Protein AF-A9V7N3-F1 (afdb_monomer)

Radius of gyration: 25.91 Å; Cα contacts (8 Å, |Δi|>4): 447; chains: 1; bounding box: 66×44×71 Å

Foldseek 3Di:
DDDDDDDDDDDDDDDDDDPDDDDPDDPDDFQADQLWAPLAPPFPDPSNVVVVVVDPLWAHAYADPQAFEEEEAQQCLQLCLVLLLVPLQLDGQYEYEPNNLVSCVVRHDPVSNVSVVVLGNDNNSSYHYTDLCRHPQLVVQQPPDPPDCDPVSSLSSSLSVQLCRCVRVVHAYEYEDAPVCVVVSPCNNVVSVHHYDYPLRVCCVRQNCPGPSNVSSVVSNVVVVVVVVLVVVLPCPPPVSAHDDDDPVVLVVCVVVVVKDKFFWAADDVRQWIWTAHDDDPDDDDGPPDTHTQGDPRSCRPDDHGDIDIGD

Secondary structure (DSSP, 8-state):
--------PPPPP-----S--------PPP--BS-----BTT---HHHHHHHHTT-----BPPPTT---EEEPHHHHHHHHHHHHHTTTTS-PEEEEHHHHHHHHHHS-HHHHHHHHHHHH-GGG-EEEE-GGGBHHHHGGGTT--SS--HHHHHHHHHHHHHHHHHHHTS--EEEE-HHHHHHHTTHHHHTT-EEEEHHHHHHHHH-TTSHHHHHHHHHHHHHHHHHHHHHHGGGS-TTSPPPPPPHHHHHHHHHTTSSEEEEEEEEGGGTEEEEE----SSS----SS-EEE-STTTTTT--TT-EEEE-

InterPro domains:
  IPR012340 Nucleic acid-binding, OB-fold [SSF50249] (242-312)

Mean predicted aligned error: 15.27 Å

Solvent-accessible surface area (backbone atoms only — not comparable to full-atom values): 18165 Å² total; per-residue (Å²): 135,86,80,85,79,81,80,83,78,82,83,76,92,78,88,80,91,78,77,86,78,77,77,81,77,75,80,71,80,78,79,62,36,84,82,70,53,83,45,47,73,83,55,84,51,65,66,36,45,51,55,60,70,68,61,71,74,59,23,44,31,63,69,58,93,89,48,36,48,36,31,41,31,38,67,27,39,42,56,42,37,66,58,53,66,76,47,24,83,78,53,70,19,35,36,35,32,43,66,15,53,47,37,20,67,74,74,29,52,76,62,50,39,48,52,51,57,48,35,38,50,36,47,82,37,25,29,33,75,34,64,46,81,36,24,47,91,41,41,64,74,48,59,91,59,95,62,77,88,42,74,65,41,52,50,45,42,50,45,46,47,28,36,48,49,19,64,73,68,74,28,64,20,29,38,33,27,36,73,78,52,50,66,77,49,63,62,58,33,61,78,59,76,23,49,78,42,35,54,66,60,50,37,32,73,75,62,32,75,85,28,72,67,31,54,48,49,52,52,36,50,54,49,49,49,53,53,50,51,57,49,56,74,24,69,75,22,49,102,80,40,34,56,76,80,77,56,69,71,59,53,54,49,30,41,75,70,64,67,27,50,68,25,36,32,45,58,40,80,94,72,69,42,35,31,35,42,73,81,86,74,97,81,71,96,72,75,72,92,60,75,48,74,45,74,54,71,38,74,46,52,87,64,54,73,72,38,81,45,76,45,120

Nearest PDB structures (foldseek):
  9g8m-assembly1_M  TM=7.244E-01  e=7.449E-12  Homo sapiens
  9g8p-assembly1_M  TM=7.093E-01  e=3.245E-12  Homo sapiens
  4ifd-assembly1_J  TM=5.489E-01  e=5.281E-11  Saccharomyces cerevisiae S288C
  5c0x-assembly1_J  TM=5.486E-01  e=3.528E-10  Saccharomyces cerevisiae S288C
  7aju-assembly1_EK  TM=6.620E-01  e=1.752E-09  Saccharomyces cerevisiae S288C

Sequence (312 aa):
MPLIKARKSRPGAGTGAGAGAGRRLTKQQPVLRREIPCRLAVCAHDVCRRALAAGASSAVLHLRDGEGPLVVDAAAAVVYWELFYQYHQSWPALVVPQTAYRAVQQQGGRNDWRSLQDAVRDPRYNIVTFANEFHCDLADAAADDAQAATPDEARRRIVATAQWYAHHAQRPTAVLTTADEQLAYGDLPAAAGVALHTVEELVTSIFGEQAPAAILAQTLATRAETLRAGAADGLAANAHGYVPHLPEDELLTGVASGMFLRGRLHVQNCGRLAYVRDRFTQDDEVLLHQDIRIDGLAARNRAIHGDVVVIE

Structure (mmCIF, N/CA/C/O backbone):
data_AF-A9V7N3-F1
#
_entry.id   AF-A9V7N3-F1
#
loop_
_atom_site.group_PDB
_atom_site.id
_atom_site.type_symbol
_atom_site.label_atom_id
_atom_site.label_alt_id
_atom_site.label_comp_id
_atom_site.label_asym_id
_atom_site.label_entity_id
_atom_site.label_seq_id
_atom_site.pdbx_PDB_ins_code
_atom_site.Cartn_x
_atom_site.Cartn_y
_atom_site.Cartn_z
_atom_site.occupancy
_atom_site.B_iso_or_equiv
_atom_site.auth_seq_id
_atom_site.auth_comp_id
_atom_site.auth_asym_id
_atom_site.auth_atom_id
_atom_site.pdbx_PDB_model_num
ATOM 1 N N . MET A 1 1 ? -12.539 -3.043 -18.018 1.00 27.81 1 MET A N 1
ATOM 2 C CA . MET A 1 1 ? -13.390 -3.504 -16.896 1.00 27.81 1 MET A CA 1
ATOM 3 C C . MET A 1 1 ? -14.572 -4.271 -17.469 1.00 27.81 1 MET A C 1
ATOM 5 O O . MET A 1 1 ? -15.310 -3.651 -18.227 1.00 27.81 1 MET A O 1
ATOM 9 N N . PRO A 1 2 ? -14.784 -5.569 -17.193 1.00 27.23 2 PRO A N 1
ATOM 10 C CA . PRO A 1 2 ? -16.042 -6.194 -17.557 1.00 27.23 2 PRO A CA 1
ATOM 11 C C . PRO A 1 2 ? -17.062 -5.988 -16.432 1.00 27.23 2 PRO A C 1
ATOM 13 O O . PRO A 1 2 ? -16.830 -6.328 -15.274 1.00 27.23 2 PRO A O 1
ATOM 16 N N . LEU A 1 3 ? -18.185 -5.383 -16.810 1.00 27.56 3 LEU A N 1
ATOM 17 C CA . LEU A 1 3 ? -19.396 -5.226 -16.014 1.00 27.56 3 LEU A CA 1
ATOM 18 C C . LEU A 1 3 ? -20.003 -6.603 -15.718 1.00 27.56 3 LEU A C 1
ATOM 20 O O . LEU A 1 3 ? -20.284 -7.377 -16.634 1.00 27.56 3 LEU A O 1
ATOM 24 N N . ILE A 1 4 ? -20.248 -6.889 -14.440 1.00 27.05 4 ILE A N 1
ATOM 25 C CA . ILE A 1 4 ? -20.981 -8.077 -13.998 1.00 27.05 4 ILE A CA 1
ATOM 26 C C . ILE A 1 4 ? -22.450 -7.900 -14.406 1.00 27.05 4 ILE A C 1
ATOM 28 O O . ILE A 1 4 ? -23.191 -7.134 -13.792 1.00 27.05 4 ILE A O 1
ATOM 32 N N . LYS A 1 5 ? -22.895 -8.610 -15.449 1.00 24.64 5 LYS A N 1
ATOM 33 C CA . LYS A 1 5 ? -24.326 -8.774 -15.742 1.00 24.64 5 LYS A CA 1
ATOM 34 C C . LYS A 1 5 ? -24.881 -9.893 -14.864 1.00 24.64 5 LYS A C 1
ATOM 36 O O . LYS A 1 5 ? -24.683 -11.071 -15.148 1.00 24.64 5 LYS A O 1
ATOM 41 N N . ALA A 1 6 ? -25.612 -9.524 -13.815 1.00 28.77 6 ALA A N 1
ATOM 42 C CA . ALA A 1 6 ? -26.422 -10.467 -13.054 1.00 28.77 6 ALA A CA 1
ATOM 43 C C . ALA A 1 6 ? -27.613 -10.927 -13.913 1.00 28.77 6 ALA A C 1
ATOM 45 O O . ALA A 1 6 ? -28.506 -10.144 -14.245 1.00 28.77 6 ALA A O 1
ATOM 46 N N . ARG A 1 7 ? -27.631 -12.207 -14.293 1.00 25.62 7 ARG A N 1
ATOM 47 C CA . ARG A 1 7 ? -28.762 -12.827 -14.990 1.00 25.62 7 ARG A CA 1
ATOM 48 C C . ARG A 1 7 ? -29.855 -13.118 -13.952 1.00 25.62 7 ARG A C 1
ATOM 50 O O . ARG A 1 7 ? -29.679 -13.970 -13.089 1.00 25.62 7 ARG A O 1
ATOM 57 N N . LYS A 1 8 ? -30.972 -12.386 -14.008 1.00 28.19 8 LYS A N 1
ATOM 58 C CA . LYS A 1 8 ? -32.164 -12.634 -13.177 1.00 28.19 8 LYS A CA 1
ATOM 59 C C . LYS A 1 8 ? -32.822 -13.942 -13.638 1.00 28.19 8 LYS A C 1
ATOM 61 O O . LYS A 1 8 ? -33.464 -13.966 -14.684 1.00 28.19 8 LYS A O 1
ATOM 66 N N . SER A 1 9 ? -32.680 -15.023 -12.876 1.00 32.56 9 SER A N 1
ATOM 67 C CA . SER A 1 9 ? -33.567 -16.184 -12.991 1.00 32.56 9 SER A CA 1
ATOM 68 C C . SER A 1 9 ? -34.888 -15.865 -12.280 1.00 32.56 9 SER A C 1
ATOM 70 O O . SER A 1 9 ? -34.891 -15.502 -11.103 1.00 32.56 9 SER A O 1
ATOM 72 N N . ARG A 1 10 ? -36.009 -15.953 -13.005 1.00 29.12 10 ARG A N 1
ATOM 73 C CA . ARG A 1 10 ? -37.375 -15.850 -12.457 1.00 29.12 10 ARG A CA 1
ATOM 74 C C . ARG A 1 10 ? -37.613 -16.988 -11.448 1.00 29.12 10 ARG A C 1
ATOM 76 O O . ARG A 1 10 ? -37.320 -18.126 -11.807 1.00 29.12 10 ARG A O 1
ATOM 83 N N . PRO A 1 11 ? -38.174 -16.739 -10.251 1.00 36.00 11 PRO A N 1
ATOM 84 C CA . PRO A 1 11 ? -38.674 -17.815 -9.411 1.00 36.00 11 PRO A CA 1
ATOM 85 C C . PRO A 1 11 ? -40.084 -18.206 -9.867 1.00 36.00 11 PRO A C 1
ATOM 87 O O . PRO A 1 11 ? -40.955 -17.351 -10.034 1.00 36.00 11 PRO A O 1
ATOM 90 N N . GLY A 1 12 ? -40.278 -19.505 -10.094 1.00 31.39 12 GLY A N 1
ATOM 91 C CA . GLY A 1 12 ? -41.596 -20.124 -10.154 1.00 31.39 12 GLY A CA 1
ATOM 92 C C . GLY A 1 12 ? -42.264 -20.081 -8.780 1.00 31.39 12 GLY A C 1
ATOM 93 O O . GLY A 1 12 ? -41.589 -20.091 -7.751 1.00 31.39 12 GLY A O 1
ATOM 94 N N . ALA A 1 13 ? -43.589 -19.979 -8.795 1.00 35.81 13 ALA A N 1
ATOM 95 C CA . ALA A 1 13 ? -44.439 -19.920 -7.618 1.00 35.81 13 ALA A CA 1
ATOM 96 C C . ALA A 1 13 ? -44.284 -21.172 -6.737 1.00 35.81 13 ALA A C 1
ATOM 98 O O . ALA A 1 13 ? -44.326 -22.295 -7.231 1.00 35.81 13 ALA A O 1
ATOM 99 N N . GLY A 1 14 ? -44.140 -20.956 -5.431 1.00 29.62 14 GLY A N 1
ATOM 100 C CA . GLY A 1 14 ? -44.102 -21.999 -4.412 1.00 29.62 14 GLY A CA 1
ATOM 101 C C . GLY A 1 14 ? -44.129 -21.365 -3.025 1.00 29.62 14 GLY A C 1
ATOM 102 O O . GLY A 1 14 ? -43.191 -20.687 -2.621 1.00 29.62 14 GLY A O 1
ATOM 103 N N . THR A 1 15 ? -45.257 -21.523 -2.349 1.00 35.62 15 THR A N 1
ATOM 104 C CA . THR A 1 15 ? -45.587 -21.058 -0.998 1.00 35.62 15 THR A CA 1
ATOM 105 C C . THR A 1 15 ? -44.757 -21.745 0.091 1.00 35.62 15 THR A C 1
ATOM 107 O O . THR A 1 15 ? -44.562 -22.954 0.019 1.00 35.62 15 THR A O 1
ATOM 110 N N . GLY A 1 16 ? -44.411 -21.012 1.159 1.00 29.55 16 GLY A N 1
ATOM 111 C CA . GLY A 1 16 ? -44.144 -21.592 2.485 1.00 29.55 16 GLY A CA 1
ATOM 112 C C . GLY A 1 16 ? -42.777 -21.276 3.104 1.00 29.55 16 GLY A C 1
ATOM 113 O O . GLY A 1 16 ? -41.757 -21.735 2.616 1.00 29.55 16 GLY A O 1
ATOM 114 N N . ALA A 1 17 ? -42.822 -20.501 4.195 1.00 38.31 17 ALA A N 1
ATOM 115 C CA . ALA A 1 17 ? -41.914 -20.413 5.349 1.00 38.31 17 ALA A CA 1
ATOM 116 C C . ALA A 1 17 ? -40.416 -20.776 5.199 1.00 38.31 17 ALA A C 1
ATOM 118 O O . ALA A 1 17 ? -40.047 -21.921 4.962 1.00 38.31 17 ALA A O 1
ATOM 119 N N . GLY A 1 18 ? -39.537 -19.823 5.530 1.00 30.72 18 GLY A N 1
ATOM 120 C CA . GLY A 1 18 ? -38.128 -20.111 5.810 1.00 30.72 18 GLY A CA 1
ATOM 121 C C . GLY A 1 18 ? -37.296 -18.856 6.057 1.00 30.72 18 GLY A C 1
ATOM 122 O O . GLY A 1 18 ? -37.151 -18.016 5.173 1.00 30.72 18 GLY A O 1
ATOM 123 N N . ALA A 1 19 ? -36.766 -18.739 7.273 1.00 41.00 19 ALA A N 1
ATOM 124 C CA . ALA A 1 19 ? -35.838 -17.710 7.723 1.00 41.00 19 ALA A CA 1
ATOM 125 C C . ALA A 1 19 ? -34.639 -17.510 6.772 1.00 41.00 19 ALA A C 1
ATOM 127 O O . ALA A 1 19 ? -34.211 -18.443 6.098 1.00 41.00 19 ALA A O 1
ATOM 128 N N . GLY A 1 20 ? -34.113 -16.276 6.756 1.00 44.66 20 GLY A N 1
ATOM 129 C CA . GLY A 1 20 ? -32.897 -15.805 6.077 1.00 44.66 20 GLY A CA 1
ATOM 130 C C . GLY A 1 20 ? -32.106 -16.848 5.288 1.00 44.66 20 GLY A C 1
ATOM 131 O O . GLY A 1 20 ? -31.123 -17.393 5.783 1.00 44.66 20 GLY A O 1
ATOM 132 N N . ALA A 1 21 ? -32.504 -17.094 4.038 1.00 41.31 21 ALA A N 1
ATOM 133 C CA . ALA A 1 21 ? -31.767 -17.969 3.137 1.00 41.31 21 ALA A CA 1
ATOM 134 C C . ALA A 1 21 ? -30.406 -17.335 2.805 1.00 41.31 21 ALA A C 1
ATOM 136 O O . ALA A 1 21 ? -30.289 -16.504 1.898 1.00 41.31 21 ALA A O 1
ATOM 137 N N . GLY A 1 22 ? -29.375 -17.722 3.558 1.00 43.09 22 GLY A N 1
ATOM 138 C CA . GLY A 1 22 ? -27.985 -17.423 3.251 1.00 43.09 22 GLY A CA 1
ATOM 139 C C . GLY A 1 22 ? -27.665 -17.939 1.855 1.00 43.09 22 GLY A C 1
ATOM 140 O O . GLY A 1 22 ? -27.552 -19.144 1.625 1.00 43.09 22 GLY A O 1
ATOM 141 N N . ARG A 1 23 ? -27.554 -17.026 0.888 1.00 51.00 23 ARG A N 1
ATOM 142 C CA . ARG A 1 23 ? -27.123 -17.382 -0.462 1.00 51.00 23 ARG A CA 1
ATOM 143 C C . ARG A 1 23 ? -25.653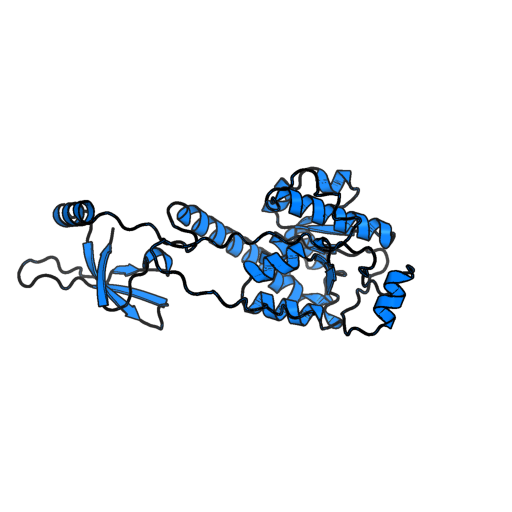 -17.749 -0.379 1.00 51.00 23 ARG A C 1
ATOM 145 O O . ARG A 1 23 ? -24.803 -16.881 -0.197 1.00 51.00 23 ARG A O 1
ATOM 152 N N . ARG A 1 24 ? -25.361 -19.039 -0.511 1.00 42.56 24 ARG A N 1
ATOM 153 C CA . ARG A 1 24 ? -23.993 -19.531 -0.633 1.00 42.56 24 ARG A CA 1
ATOM 154 C C . ARG A 1 24 ? -23.446 -19.017 -1.968 1.00 42.56 24 ARG A C 1
ATOM 156 O O . ARG A 1 24 ? -23.807 -19.516 -3.030 1.00 42.56 24 ARG A O 1
ATOM 163 N N . LEU A 1 25 ? -22.653 -17.949 -1.921 1.00 49.50 25 LEU A N 1
ATOM 164 C CA . LEU A 1 25 ? -21.910 -17.473 -3.081 1.00 49.50 25 LEU A CA 1
ATOM 165 C C . LEU A 1 25 ? -20.774 -18.465 -3.317 1.00 49.50 25 LEU A C 1
ATOM 167 O O . LEU A 1 25 ? -19.792 -18.481 -2.579 1.00 49.50 25 LEU A O 1
ATOM 171 N N . THR A 1 26 ? -20.914 -19.322 -4.323 1.00 46.97 26 THR A N 1
ATOM 172 C CA . THR A 1 26 ? -19.799 -20.153 -4.773 1.00 46.97 26 THR A CA 1
ATOM 173 C C . THR A 1 26 ? -18.744 -19.218 -5.356 1.00 46.97 26 THR A C 1
ATOM 175 O O . THR A 1 26 ? -19.000 -18.563 -6.370 1.00 46.97 26 THR A O 1
ATOM 178 N N . LYS A 1 27 ? -17.580 -19.110 -4.701 1.00 48.91 27 LYS A N 1
ATOM 179 C CA . LYS A 1 27 ? -16.421 -18.376 -5.227 1.00 48.91 27 LYS A CA 1
ATOM 180 C C . LYS A 1 27 ? -16.102 -18.980 -6.594 1.00 48.91 27 LYS A C 1
ATOM 182 O O . LYS A 1 27 ? -15.658 -20.123 -6.670 1.00 48.91 27 LYS A O 1
ATOM 187 N N . GLN A 1 28 ? -16.402 -18.257 -7.674 1.00 54.38 28 GLN A N 1
ATOM 188 C CA . GLN A 1 28 ? -15.979 -18.696 -9.000 1.00 54.38 28 GLN A CA 1
ATOM 189 C C . GLN A 1 28 ? -14.453 -18.740 -8.999 1.00 54.38 28 GLN A C 1
ATOM 191 O O . GLN A 1 28 ? -13.814 -17.798 -8.521 1.00 54.38 28 GLN A O 1
ATOM 196 N N . GLN A 1 29 ? -13.881 -19.844 -9.484 1.00 58.00 29 GLN A N 1
ATOM 197 C CA . GLN A 1 29 ? -12.433 -19.950 -9.609 1.00 58.00 29 GLN A CA 1
ATOM 198 C C . GLN A 1 29 ? -11.929 -18.784 -10.474 1.00 58.00 29 GLN A C 1
ATOM 200 O O . GLN A 1 29 ? -12.488 -18.542 -11.552 1.00 58.00 29 GLN A O 1
ATOM 205 N N . PRO A 1 30 ? -10.936 -18.012 -9.999 1.00 65.62 30 PRO A N 1
ATOM 206 C CA . PRO A 1 30 ? -10.398 -16.909 -10.773 1.00 65.62 30 PRO A CA 1
ATOM 207 C C . PRO A 1 30 ? -9.751 -17.459 -12.046 1.00 65.62 30 PRO A C 1
ATOM 209 O O . PRO A 1 30 ? -8.974 -18.408 -12.000 1.00 65.62 30 PRO A O 1
ATOM 212 N N . VAL A 1 31 ? -10.065 -16.856 -13.195 1.00 74.88 31 VAL A N 1
ATOM 213 C CA . VAL A 1 31 ? -9.387 -17.194 -14.451 1.00 74.88 31 VAL A CA 1
ATOM 214 C C . VAL A 1 31 ? -7.957 -16.671 -14.364 1.00 74.88 31 VAL A C 1
ATOM 216 O O . VAL A 1 31 ? -7.742 -15.458 -14.443 1.00 74.88 31 VAL A O 1
ATOM 219 N N . LEU A 1 32 ? -7.004 -17.586 -14.189 1.00 82.25 32 LEU A N 1
ATOM 220 C CA . LEU A 1 32 ? -5.579 -17.277 -14.165 1.00 82.25 32 LEU A CA 1
ATOM 221 C C . LEU A 1 32 ? -5.079 -16.920 -15.569 1.00 82.25 32 LEU A C 1
ATOM 223 O O . LEU A 1 32 ? -5.547 -17.455 -16.576 1.00 82.25 32 LEU A O 1
ATOM 227 N N . ARG A 1 33 ? -4.143 -15.977 -15.636 1.00 82.00 33 ARG A N 1
ATOM 228 C CA . ARG A 1 33 ? -3.592 -15.407 -16.865 1.00 82.00 33 ARG A CA 1
ATOM 229 C C . ARG A 1 33 ? -2.075 -15.318 -16.754 1.00 82.00 33 ARG A C 1
ATOM 231 O O . ARG A 1 33 ? -1.552 -14.877 -15.737 1.00 82.00 33 ARG A O 1
ATOM 238 N N . ARG A 1 34 ? -1.376 -15.669 -17.833 1.00 80.38 34 ARG A N 1
ATOM 239 C CA . ARG A 1 34 ? 0.073 -15.427 -17.986 1.00 80.38 34 ARG A CA 1
ATOM 240 C C . ARG A 1 34 ? 0.390 -14.069 -18.613 1.00 80.38 34 ARG A C 1
ATOM 242 O O . ARG A 1 34 ? 1.512 -13.595 -18.543 1.00 80.38 34 ARG A O 1
ATOM 249 N N . GLU A 1 35 ? -0.603 -13.430 -19.226 1.00 81.44 35 GLU A N 1
ATOM 250 C CA . GLU A 1 35 ? -0.426 -12.206 -20.015 1.00 81.44 35 GLU A CA 1
ATOM 251 C C . GLU A 1 35 ? -0.720 -10.929 -19.214 1.00 81.44 35 GLU A C 1
ATOM 253 O O . GLU A 1 35 ? -1.403 -10.020 -19.688 1.00 81.44 35 GLU A O 1
ATOM 258 N N . ILE A 1 36 ? -0.262 -10.865 -17.964 1.00 88.00 36 ILE A N 1
ATOM 259 C CA . ILE A 1 36 ? -0.429 -9.668 -17.133 1.00 88.00 36 ILE A CA 1
ATOM 260 C C . ILE A 1 36 ? 0.838 -8.815 -17.275 1.00 88.00 36 ILE A C 1
ATOM 262 O O . ILE A 1 36 ? 1.915 -9.259 -16.885 1.00 88.00 36 ILE A O 1
ATOM 266 N N . PRO A 1 37 ? 0.749 -7.598 -17.840 1.00 90.12 37 PRO A N 1
ATOM 267 C CA . PRO A 1 37 ? 1.933 -6.788 -18.092 1.00 90.12 37 PRO A CA 1
ATOM 268 C C . PRO A 1 37 ? 2.529 -6.229 -16.798 1.00 90.12 37 PRO A C 1
ATOM 270 O O . PRO A 1 37 ? 1.801 -5.724 -15.944 1.00 90.12 37 PRO A O 1
ATOM 273 N N . CYS A 1 38 ? 3.862 -6.217 -16.703 1.00 90.44 38 CYS A N 1
ATOM 274 C CA . CYS A 1 38 ? 4.588 -5.612 -15.577 1.00 90.44 38 CYS A CA 1
ATOM 275 C C . CYS A 1 38 ? 4.480 -4.077 -15.529 1.00 90.44 38 CYS A C 1
ATOM 277 O O . CYS A 1 38 ? 4.742 -3.473 -14.491 1.00 90.44 38 CYS A O 1
ATOM 279 N N . ARG A 1 39 ? 4.119 -3.451 -16.660 1.00 91.06 39 ARG A N 1
ATOM 280 C CA . ARG A 1 39 ? 4.037 -1.994 -16.874 1.00 91.06 39 ARG A CA 1
ATOM 281 C C . ARG A 1 39 ? 5.338 -1.217 -16.653 1.00 91.06 39 ARG A C 1
ATOM 283 O O . ARG A 1 39 ? 5.292 0.000 -16.545 1.00 91.06 39 ARG A O 1
ATOM 290 N N . LEU A 1 40 ? 6.491 -1.878 -16.640 1.00 91.31 40 LEU A N 1
ATOM 291 C CA . LEU A 1 40 ? 7.785 -1.196 -16.677 1.00 91.31 40 LEU A CA 1
ATOM 292 C C . LEU A 1 40 ? 8.035 -0.635 -18.083 1.00 91.31 40 LEU A C 1
ATOM 294 O O . LEU A 1 40 ? 7.940 -1.378 -19.062 1.00 91.31 40 LEU A O 1
ATOM 298 N N . ALA A 1 41 ? 8.413 0.642 -18.181 1.00 89.50 41 ALA A N 1
ATOM 299 C CA . ALA A 1 41 ? 8.707 1.308 -19.456 1.00 89.50 41 ALA A CA 1
ATOM 300 C C . ALA A 1 41 ? 9.826 0.608 -20.245 1.00 89.50 41 ALA A C 1
ATOM 302 O O . ALA A 1 41 ? 9.798 0.550 -21.470 1.00 89.50 41 ALA A O 1
ATOM 303 N N . VAL A 1 42 ? 10.801 0.056 -19.522 1.00 87.25 42 VAL A N 1
ATOM 304 C CA . VAL A 1 42 ? 12.019 -0.561 -20.069 1.00 87.25 42 VAL A CA 1
ATOM 305 C C . VAL A 1 42 ? 11.902 -2.077 -20.256 1.00 87.25 42 VAL A C 1
ATOM 307 O O . VAL A 1 42 ? 12.898 -2.751 -20.509 1.00 87.25 42 VAL A O 1
ATOM 310 N N . CYS A 1 43 ? 10.705 -2.652 -20.103 1.00 89.88 43 CYS A N 1
ATOM 311 C CA . CYS A 1 43 ? 10.541 -4.098 -20.185 1.00 89.88 43 CYS A CA 1
ATOM 312 C C . CYS A 1 43 ? 10.834 -4.633 -21.598 1.00 89.88 43 CYS A C 1
ATOM 314 O O . CYS A 1 43 ? 10.188 -4.245 -22.572 1.00 89.88 43 CYS A O 1
ATOM 316 N N . ALA A 1 44 ? 11.754 -5.596 -21.699 1.00 87.44 44 ALA A N 1
ATOM 317 C CA . ALA A 1 44 ? 12.089 -6.262 -22.959 1.00 87.44 44 ALA A CA 1
ATOM 318 C C . ALA A 1 44 ? 11.113 -7.394 -23.346 1.00 87.44 44 ALA A C 1
ATOM 320 O O . ALA A 1 44 ? 11.105 -7.825 -24.501 1.00 87.44 44 ALA A O 1
ATOM 321 N N . HIS A 1 45 ? 10.282 -7.873 -22.412 1.00 88.56 45 HIS A N 1
ATOM 322 C CA . HIS A 1 45 ? 9.375 -8.994 -22.656 1.00 88.56 45 HIS A CA 1
ATOM 323 C C . HIS A 1 45 ? 8.249 -8.612 -23.619 1.00 88.56 45 HIS A C 1
ATOM 325 O O . HIS A 1 45 ? 7.549 -7.612 -23.445 1.00 88.56 45 HIS A O 1
ATOM 331 N N . ASP A 1 46 ? 8.040 -9.458 -24.623 1.00 87.19 46 ASP A N 1
ATOM 332 C CA . ASP A 1 46 ? 7.129 -9.185 -25.731 1.00 87.19 46 ASP A CA 1
ATOM 333 C C . ASP A 1 46 ? 5.666 -9.004 -25.291 1.00 87.19 46 ASP A C 1
ATOM 335 O O . ASP A 1 46 ? 4.986 -8.084 -25.745 1.00 87.19 46 ASP A O 1
ATOM 339 N N . VAL A 1 47 ? 5.214 -9.814 -24.329 1.00 85.94 47 VAL A N 1
ATOM 340 C CA . VAL A 1 47 ? 3.883 -9.706 -23.705 1.00 85.94 47 VAL A CA 1
ATOM 341 C C . VAL A 1 47 ? 3.668 -8.316 -23.093 1.00 85.94 47 VAL A C 1
ATOM 343 O O . VAL A 1 47 ? 2.639 -7.682 -23.324 1.00 85.94 47 VAL A O 1
ATOM 346 N N . CYS A 1 48 ? 4.661 -7.807 -22.359 1.00 88.56 48 CYS A N 1
ATOM 347 C CA . CYS A 1 48 ? 4.597 -6.499 -21.712 1.00 88.56 48 CYS A CA 1
ATOM 348 C C . CYS A 1 48 ? 4.626 -5.360 -22.740 1.00 88.56 48 CYS A C 1
ATOM 350 O O . CYS A 1 48 ? 3.817 -4.438 -22.646 1.00 88.56 48 CYS A O 1
ATOM 352 N N . ARG A 1 49 ? 5.496 -5.443 -23.758 1.00 86.44 49 ARG A N 1
ATOM 353 C CA . ARG A 1 49 ? 5.584 -4.427 -24.823 1.00 86.44 49 ARG A CA 1
ATOM 354 C C . ARG A 1 49 ? 4.302 -4.335 -25.644 1.00 86.44 49 ARG A C 1
ATOM 356 O O . ARG A 1 49 ? 3.814 -3.233 -25.882 1.00 86.44 49 ARG A O 1
ATOM 363 N N . ARG A 1 50 ? 3.722 -5.476 -26.033 1.00 85.31 50 ARG A N 1
ATOM 364 C CA . ARG A 1 50 ? 2.444 -5.514 -26.763 1.00 85.31 50 ARG A CA 1
ATOM 365 C C . ARG A 1 50 ? 1.301 -4.936 -25.938 1.00 85.31 50 ARG A C 1
ATOM 367 O O . ARG A 1 50 ? 0.504 -4.167 -26.466 1.00 85.31 50 ARG A O 1
ATOM 374 N N . ALA A 1 51 ? 1.241 -5.253 -24.647 1.00 82.06 51 ALA A N 1
ATOM 375 C CA . ALA A 1 51 ? 0.219 -4.711 -23.759 1.00 82.06 51 ALA A CA 1
ATOM 376 C C . ALA A 1 51 ? 0.341 -3.188 -23.561 1.00 82.06 51 ALA A C 1
ATOM 378 O O . A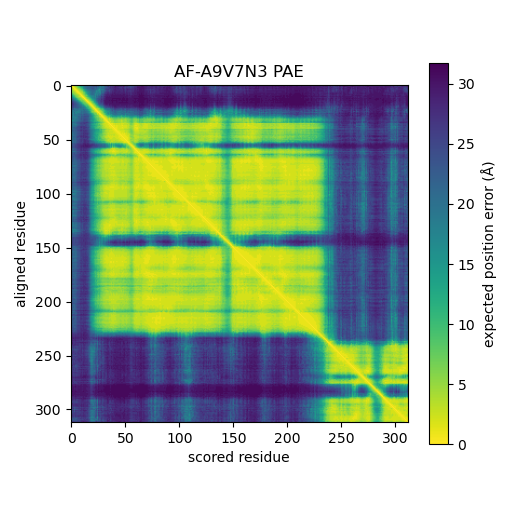LA A 1 51 ? -0.678 -2.503 -23.502 1.00 82.06 51 ALA A O 1
ATOM 379 N N . LEU A 1 52 ? 1.567 -2.654 -23.499 1.00 79.25 52 LEU A N 1
ATOM 380 C CA . LEU A 1 52 ? 1.819 -1.209 -23.454 1.00 79.25 52 LEU A CA 1
ATOM 381 C C . LEU A 1 52 ? 1.430 -0.527 -24.778 1.00 79.25 52 LEU A C 1
ATOM 383 O O . LEU A 1 52 ? 0.754 0.500 -24.766 1.00 79.25 52 LEU A O 1
ATOM 387 N N . ALA A 1 53 ? 1.790 -1.126 -25.917 1.00 78.06 53 ALA A N 1
ATOM 388 C CA . ALA A 1 53 ? 1.471 -0.608 -27.250 1.00 78.06 53 ALA A CA 1
ATOM 389 C C . ALA A 1 53 ? -0.032 -0.642 -27.575 1.00 78.06 53 ALA A C 1
ATOM 391 O O . ALA A 1 53 ? -0.524 0.211 -28.309 1.00 78.06 53 ALA A O 1
ATOM 392 N N . ALA A 1 54 ? -0.781 -1.587 -26.997 1.00 76.00 54 ALA A N 1
ATOM 393 C CA . ALA A 1 54 ? -2.233 -1.691 -27.147 1.00 76.00 54 ALA A CA 1
ATOM 394 C C . ALA A 1 54 ? -3.018 -0.541 -26.473 1.00 76.00 54 ALA A C 1
ATOM 396 O O . ALA A 1 54 ? -4.246 -0.518 -26.539 1.00 76.00 54 ALA A O 1
ATOM 397 N N . GLY A 1 55 ? -2.334 0.432 -25.856 1.00 61.34 55 GLY A N 1
ATOM 398 C CA . GLY A 1 55 ? -2.884 1.774 -25.652 1.00 61.34 55 GLY A CA 1
ATOM 399 C C . GLY A 1 55 ? -3.994 1.885 -24.609 1.00 61.34 55 GLY A C 1
ATOM 400 O O . GLY A 1 55 ? -4.838 2.774 -24.695 1.00 61.34 55 GLY A O 1
ATOM 401 N N . ALA A 1 56 ? -4.012 1.029 -23.590 1.00 53.44 56 ALA A N 1
ATOM 402 C CA . ALA A 1 56 ? -5.020 1.101 -22.537 1.00 53.44 56 ALA A CA 1
ATOM 403 C C . ALA A 1 56 ? -4.663 2.107 -21.425 1.00 53.44 56 ALA A C 1
ATOM 405 O O . ALA A 1 56 ? -4.649 1.699 -20.274 1.00 53.44 56 ALA A O 1
ATOM 406 N N . SER A 1 57 ? -4.389 3.385 -21.743 1.00 52.19 57 SER A N 1
ATOM 407 C CA . SER A 1 57 ? -4.398 4.544 -20.807 1.00 52.19 57 SER A CA 1
ATOM 408 C C . SER A 1 57 ? -3.887 4.273 -19.372 1.00 52.19 57 SER A C 1
ATOM 410 O O . SER A 1 57 ? -4.441 4.786 -18.397 1.00 52.19 57 SER A O 1
ATOM 412 N N . SER A 1 58 ? -2.886 3.414 -19.206 1.00 62.16 58 SER A N 1
ATOM 413 C CA . SER A 1 58 ? -2.443 2.970 -17.891 1.00 62.16 58 SER A CA 1
ATOM 414 C C . SER A 1 58 ? -1.085 3.569 -17.624 1.00 62.16 58 SER A C 1
ATOM 416 O O . SER A 1 58 ? -0.217 3.488 -18.495 1.00 62.16 58 SER A O 1
ATOM 418 N N . ALA A 1 59 ? -0.912 4.123 -16.424 1.00 76.50 59 ALA A N 1
ATOM 419 C CA . ALA A 1 59 ? 0.380 4.571 -15.939 1.00 76.50 59 ALA A CA 1
ATOM 420 C C . ALA A 1 59 ? 1.460 3.508 -16.212 1.00 76.50 59 ALA A C 1
ATOM 422 O O . ALA A 1 59 ? 1.212 2.298 -16.112 1.00 76.50 59 ALA A O 1
ATOM 423 N N . VAL A 1 60 ? 2.638 3.981 -16.604 1.00 87.75 60 VAL A N 1
ATOM 424 C CA . VAL A 1 60 ? 3.828 3.169 -16.856 1.00 87.75 60 VAL A CA 1
ATOM 425 C C . VAL A 1 60 ? 4.825 3.495 -15.755 1.00 87.75 60 VAL A C 1
ATOM 427 O O . VAL A 1 60 ? 4.947 4.650 -15.355 1.00 87.75 60 VAL A O 1
ATOM 430 N N . LEU A 1 61 ? 5.522 2.479 -15.258 1.00 90.75 61 LEU A N 1
ATOM 431 C CA . LEU A 1 61 ? 6.581 2.656 -14.280 1.00 90.75 61 LEU A CA 1
ATOM 432 C C . LEU A 1 61 ? 7.893 3.028 -14.960 1.00 90.75 61 LEU A C 1
ATOM 434 O O . LEU A 1 61 ? 8.409 2.290 -15.808 1.00 90.75 61 LEU A O 1
ATOM 438 N N . HIS A 1 62 ? 8.457 4.138 -14.510 1.00 91.19 62 HIS A N 1
ATOM 439 C CA . HIS A 1 62 ? 9.796 4.588 -14.840 1.00 91.19 62 HIS A CA 1
ATOM 440 C C . HIS A 1 62 ? 10.719 4.272 -13.663 1.00 91.19 62 HIS A C 1
ATOM 442 O O . HIS A 1 62 ? 10.534 4.777 -12.555 1.00 91.19 62 HIS A O 1
ATOM 448 N N . LEU A 1 63 ? 11.697 3.400 -13.907 1.00 91.50 63 LEU A N 1
ATOM 449 C CA . LEU A 1 63 ? 12.727 3.063 -12.928 1.00 91.50 63 LEU A CA 1
ATOM 450 C C . LEU A 1 63 ? 13.845 4.105 -12.970 1.00 91.50 63 LEU A C 1
ATOM 452 O O . LEU A 1 63 ? 14.163 4.628 -14.039 1.00 91.50 63 LEU A O 1
ATOM 456 N N . ARG A 1 64 ? 14.444 4.376 -11.810 1.00 88.06 64 ARG A N 1
ATOM 457 C CA . ARG A 1 64 ? 15.692 5.137 -11.703 1.00 88.06 64 ARG A CA 1
ATOM 458 C C . ARG A 1 64 ? 16.878 4.210 -11.980 1.00 88.06 64 ARG A C 1
ATOM 460 O O . ARG A 1 64 ? 16.753 2.986 -11.910 1.00 88.06 64 ARG A O 1
ATOM 467 N N . ASP A 1 65 ? 18.029 4.782 -12.313 1.00 83.69 65 ASP A N 1
ATOM 468 C CA . ASP A 1 65 ? 19.218 3.991 -12.626 1.00 83.69 65 ASP A CA 1
ATOM 469 C C . ASP A 1 65 ? 19.674 3.167 -11.416 1.00 83.69 65 ASP A C 1
ATOM 471 O O . ASP A 1 65 ? 19.913 3.696 -10.337 1.00 83.69 65 ASP A O 1
ATOM 475 N N . GLY A 1 66 ? 19.794 1.849 -11.600 1.00 82.00 66 GLY A N 1
ATOM 476 C CA . GLY A 1 66 ? 20.243 0.929 -10.547 1.00 82.00 66 GLY A CA 1
ATOM 477 C C . GLY A 1 66 ? 19.139 0.435 -9.608 1.00 82.00 66 GLY A C 1
ATOM 478 O O . GLY A 1 66 ? 19.305 -0.623 -9.006 1.00 82.00 66 GLY A O 1
ATOM 479 N N . GLU A 1 67 ? 17.998 1.118 -9.550 1.00 88.06 67 GLU A N 1
ATOM 480 C CA . GLU A 1 67 ? 16.887 0.787 -8.656 1.00 88.06 67 GLU A CA 1
ATOM 481 C C . GLU A 1 67 ? 15.844 -0.101 -9.353 1.00 88.06 67 GLU A C 1
ATOM 483 O O . GLU A 1 67 ? 15.566 0.035 -10.549 1.00 88.06 67 GLU A O 1
ATOM 488 N N . GLY A 1 68 ? 15.253 -1.036 -8.608 1.00 91.50 68 GLY A N 1
ATOM 489 C CA . GLY A 1 68 ? 14.033 -1.720 -9.029 1.00 91.50 68 GLY A CA 1
ATOM 490 C C . GLY A 1 68 ? 12.788 -1.114 -8.382 1.00 91.50 68 GLY A C 1
ATOM 491 O O . GLY A 1 68 ? 12.877 -0.159 -7.608 1.00 91.50 68 GLY A O 1
ATOM 492 N N . PRO A 1 69 ? 11.602 -1.629 -8.737 1.00 94.94 69 PRO A N 1
ATOM 493 C CA . PRO A 1 69 ? 10.358 -1.151 -8.160 1.00 94.94 69 PRO A CA 1
ATOM 494 C C . PRO A 1 69 ? 10.232 -1.544 -6.685 1.00 94.94 69 PRO A C 1
ATOM 496 O O . PRO A 1 69 ? 10.857 -2.490 -6.207 1.00 94.94 69 PRO A O 1
ATOM 499 N N . LEU A 1 70 ? 9.356 -0.842 -5.979 1.00 96.38 70 LEU A N 1
ATOM 500 C CA . LEU A 1 70 ? 8.945 -1.178 -4.623 1.00 96.38 70 LEU A CA 1
ATOM 501 C C . LEU A 1 70 ? 7.530 -1.748 -4.659 1.00 96.38 70 LEU A C 1
ATOM 503 O O . LEU A 1 70 ? 6.629 -1.155 -5.252 1.00 96.38 70 LEU A O 1
ATOM 507 N N . VAL A 1 71 ? 7.328 -2.901 -4.034 1.00 97.44 71 VAL A N 1
ATOM 508 C CA . VAL A 1 71 ? 6.023 -3.557 -3.941 1.00 97.44 71 VAL A CA 1
ATOM 509 C C . VAL A 1 71 ? 5.368 -3.172 -2.624 1.00 97.44 71 VAL A C 1
ATOM 511 O O . VAL A 1 71 ? 5.897 -3.465 -1.558 1.00 97.44 71 VAL A O 1
ATOM 514 N N . VAL A 1 72 ? 4.212 -2.517 -2.687 1.00 97.25 72 VAL A N 1
ATOM 515 C CA . VAL A 1 72 ? 3.515 -2.030 -1.491 1.00 97.25 72 VAL A CA 1
ATOM 516 C C . VAL A 1 72 ? 2.663 -3.144 -0.883 1.00 97.25 72 VAL A C 1
ATOM 518 O O . VAL A 1 72 ? 1.799 -3.711 -1.557 1.00 97.25 72 VAL A O 1
ATOM 521 N N . ASP A 1 73 ? 2.900 -3.446 0.392 1.00 95.62 73 ASP A N 1
ATOM 522 C CA . ASP A 1 73 ? 2.089 -4.364 1.189 1.00 95.62 73 ASP A CA 1
ATOM 523 C C . ASP A 1 73 ? 0.658 -3.834 1.409 1.00 95.62 73 ASP A C 1
ATOM 525 O O . ASP A 1 73 ? 0.383 -2.638 1.298 1.00 95.62 73 ASP A O 1
ATOM 529 N N . ALA A 1 74 ? -0.279 -4.729 1.728 1.00 92.94 74 ALA A N 1
ATOM 530 C CA . ALA A 1 74 ? -1.668 -4.366 1.976 1.00 92.94 74 ALA A CA 1
ATOM 531 C C . ALA A 1 74 ? -1.852 -3.420 3.175 1.00 92.94 74 ALA A C 1
ATOM 533 O O . ALA A 1 74 ? -2.587 -2.438 3.051 1.00 92.94 74 ALA A O 1
ATOM 534 N N . ALA A 1 75 ? -1.189 -3.670 4.305 1.00 93.00 75 ALA A N 1
ATOM 535 C CA . ALA A 1 75 ? -1.277 -2.810 5.480 1.00 93.00 75 ALA A CA 1
ATOM 536 C C . ALA A 1 75 ? -0.607 -1.459 5.220 1.00 93.00 75 ALA A C 1
ATOM 538 O O . ALA A 1 75 ? -1.187 -0.417 5.527 1.00 93.00 75 ALA A O 1
ATOM 539 N N . ALA A 1 76 ? 0.562 -1.461 4.572 1.00 96.19 76 ALA A N 1
ATOM 540 C CA . ALA A 1 76 ? 1.236 -0.226 4.178 1.00 96.19 76 ALA A CA 1
ATOM 541 C C . ALA A 1 76 ? 0.373 0.615 3.231 1.00 96.19 76 ALA A C 1
ATOM 543 O O . ALA A 1 76 ? 0.255 1.825 3.415 1.00 96.19 76 ALA A O 1
ATOM 544 N N . ALA A 1 77 ? -0.288 -0.015 2.257 1.00 95.62 77 ALA A N 1
ATOM 545 C CA . ALA A 1 77 ? -1.199 0.679 1.359 1.00 95.62 77 ALA A CA 1
ATOM 546 C C . ALA A 1 77 ? -2.405 1.271 2.099 1.00 95.62 77 ALA A C 1
ATOM 548 O O . ALA A 1 77 ? -2.835 2.356 1.742 1.00 95.62 77 ALA A O 1
ATOM 549 N N . VAL A 1 78 ? -2.955 0.605 3.118 1.00 93.88 78 VAL A N 1
ATOM 550 C CA . VAL A 1 78 ? -4.095 1.137 3.888 1.00 93.88 78 VAL A CA 1
ATOM 551 C C . VAL A 1 78 ? -3.681 2.295 4.797 1.00 93.88 78 VAL A C 1
ATOM 553 O O . VAL A 1 78 ? -4.406 3.283 4.884 1.00 93.88 78 VAL A O 1
ATOM 556 N N . VAL A 1 79 ? -2.530 2.191 5.464 1.00 94.75 79 VAL A N 1
ATOM 557 C CA . VAL A 1 79 ? -2.083 3.177 6.461 1.00 94.75 79 VAL A CA 1
ATOM 558 C C . VAL A 1 79 ? -1.433 4.399 5.811 1.00 94.75 79 VAL A C 1
ATOM 560 O O . VAL A 1 79 ? -1.723 5.531 6.193 1.00 94.75 79 VAL A O 1
ATOM 563 N N . TYR A 1 80 ? -0.576 4.186 4.811 1.00 96.25 80 TYR A N 1
ATOM 564 C CA . TYR A 1 80 ? 0.325 5.209 4.276 1.00 96.25 80 TYR A CA 1
ATOM 565 C C . TYR A 1 80 ? -0.071 5.731 2.892 1.00 96.25 80 TYR A C 1
ATOM 567 O O . TYR A 1 80 ? 0.723 6.409 2.240 1.00 96.25 80 TYR A O 1
ATOM 575 N N . TRP A 1 81 ? -1.294 5.465 2.419 1.00 95.56 81 TRP A N 1
ATOM 576 C CA . TRP A 1 81 ? -1.699 5.896 1.077 1.00 95.56 81 TRP A CA 1
ATOM 577 C C . TRP A 1 81 ? -1.559 7.406 0.853 1.00 95.56 81 TRP A C 1
ATOM 579 O O . TRP A 1 81 ? -1.058 7.840 -0.185 1.00 95.56 81 TRP A O 1
ATOM 589 N N . GLU A 1 82 ? -1.967 8.207 1.838 1.00 94.44 82 GLU A N 1
ATOM 590 C CA . GLU A 1 82 ? -1.861 9.668 1.788 1.00 94.44 82 GLU A CA 1
ATOM 591 C C . GLU A 1 82 ? -0.413 10.124 1.558 1.00 94.44 82 GLU A C 1
ATOM 593 O O . GLU A 1 82 ? -0.154 10.988 0.719 1.00 94.44 82 GLU A O 1
ATOM 598 N N . LEU A 1 83 ? 0.539 9.470 2.225 1.00 95.62 83 LEU A N 1
ATOM 599 C CA . LEU A 1 83 ? 1.966 9.736 2.090 1.00 95.62 83 LEU A CA 1
ATOM 600 C C . LEU A 1 83 ? 2.483 9.394 0.681 1.00 95.62 83 LEU A C 1
ATOM 602 O O . LEU A 1 83 ? 3.191 10.203 0.072 1.00 95.62 83 LEU A O 1
ATOM 606 N N . PHE A 1 84 ? 2.114 8.229 0.137 1.00 95.56 84 PHE A N 1
ATOM 607 C CA . PHE A 1 84 ? 2.489 7.838 -1.229 1.00 95.56 84 PHE A CA 1
ATOM 608 C C . PHE A 1 84 ? 1.915 8.799 -2.271 1.00 95.56 84 PHE A C 1
ATOM 610 O O . PHE A 1 84 ? 2.602 9.186 -3.216 1.00 95.56 84 PHE A O 1
ATOM 617 N N . TYR A 1 85 ? 0.671 9.228 -2.074 1.00 94.69 85 TYR A N 1
ATOM 618 C CA . TYR A 1 85 ? -0.014 10.144 -2.974 1.00 94.69 85 TYR A CA 1
ATOM 619 C C . TYR A 1 85 ? 0.588 11.559 -2.946 1.00 94.69 85 TYR A C 1
ATOM 621 O O . TYR A 1 85 ? 0.870 12.140 -4.000 1.00 94.69 85 TYR A O 1
ATOM 629 N N . GLN A 1 86 ? 0.818 12.118 -1.754 1.00 94.62 86 GLN A N 1
ATOM 630 C CA . GLN A 1 86 ? 1.311 13.488 -1.589 1.00 94.62 86 GLN A CA 1
ATOM 631 C C . GLN A 1 86 ? 2.768 13.646 -2.045 1.00 94.62 86 GLN A C 1
ATOM 633 O O . GLN A 1 86 ? 3.100 14.643 -2.684 1.00 94.62 86 GLN A O 1
ATOM 638 N N . TYR A 1 87 ? 3.619 12.653 -1.773 1.00 94.69 87 TYR A N 1
ATOM 639 C CA . TYR A 1 87 ? 5.057 12.704 -2.065 1.00 94.69 87 TYR A CA 1
ATOM 640 C C . TYR A 1 87 ? 5.471 11.841 -3.269 1.00 94.69 87 TYR A C 1
ATOM 642 O O . TYR A 1 87 ? 6.630 11.445 -3.382 1.00 94.69 87 TYR A O 1
ATOM 650 N N . HIS A 1 88 ? 4.544 11.558 -4.193 1.00 92.12 88 HIS A N 1
ATOM 651 C CA . HIS A 1 88 ? 4.730 10.647 -5.337 1.00 92.12 88 HIS A CA 1
ATOM 652 C C . HIS A 1 88 ? 5.993 10.895 -6.183 1.00 92.12 88 HIS A C 1
ATOM 654 O O . HIS A 1 88 ? 6.548 9.956 -6.739 1.00 92.12 88 HIS A O 1
ATOM 660 N N . GLN A 1 89 ? 6.480 12.136 -6.272 1.00 91.00 89 GLN A N 1
ATOM 661 C CA . GLN A 1 89 ? 7.675 12.479 -7.061 1.00 91.00 89 GLN A CA 1
ATOM 662 C C . GLN A 1 89 ? 8.979 11.983 -6.422 1.00 91.00 89 GLN A C 1
ATOM 664 O O . GLN A 1 89 ? 9.971 11.746 -7.113 1.00 91.00 89 GLN A O 1
ATOM 669 N N . SER A 1 90 ? 8.988 11.844 -5.098 1.00 91.88 90 SER A N 1
ATOM 670 C CA . SER A 1 90 ? 10.171 11.462 -4.331 1.00 91.88 90 SER A CA 1
ATOM 671 C C . SER A 1 90 ? 10.324 9.949 -4.231 1.00 91.88 90 SER A C 1
ATOM 673 O O . SER A 1 90 ? 11.456 9.462 -4.187 1.00 91.88 90 SER A O 1
ATOM 675 N N . TRP A 1 91 ? 9.214 9.210 -4.271 1.00 89.94 91 TRP A N 1
ATOM 676 C CA . TRP A 1 91 ? 9.215 7.752 -4.234 1.00 89.94 91 TRP A CA 1
ATOM 677 C C . TRP A 1 91 ? 9.864 7.139 -5.487 1.00 89.94 91 TRP A C 1
ATOM 679 O O . TRP A 1 91 ? 9.700 7.656 -6.599 1.00 89.94 91 TRP A O 1
ATOM 689 N N . PRO A 1 92 ? 10.586 6.013 -5.338 1.00 91.06 92 PRO A N 1
ATOM 690 C CA . PRO A 1 92 ? 10.874 5.123 -6.454 1.00 91.06 92 PRO A CA 1
ATOM 691 C C . PRO A 1 92 ? 9.580 4.586 -7.079 1.00 91.06 92 PRO A C 1
ATOM 693 O O . PRO A 1 92 ? 8.478 4.808 -6.582 1.00 91.06 92 PRO A O 1
ATOM 696 N N . ALA A 1 93 ? 9.708 3.853 -8.180 1.00 93.62 93 ALA A N 1
ATOM 697 C CA . ALA A 1 93 ? 8.561 3.286 -8.878 1.00 93.62 93 ALA A CA 1
ATOM 698 C C . ALA A 1 93 ? 7.769 2.334 -7.962 1.00 93.62 93 ALA A C 1
ATOM 700 O O . ALA A 1 93 ? 8.319 1.334 -7.497 1.00 93.62 93 ALA A O 1
ATOM 701 N N . LEU A 1 94 ? 6.485 2.616 -7.718 1.00 95.75 94 LEU A N 1
ATOM 702 C CA . LEU A 1 94 ? 5.665 1.820 -6.801 1.00 95.75 94 LEU A CA 1
ATOM 703 C C . LEU A 1 94 ? 4.731 0.874 -7.562 1.00 95.75 94 LEU A C 1
ATOM 705 O O . LEU A 1 94 ? 3.925 1.274 -8.408 1.00 95.75 94 LEU A O 1
ATOM 709 N N . VAL A 1 95 ? 4.785 -0.400 -7.198 1.00 96.62 95 VAL A N 1
ATOM 710 C CA . VAL A 1 95 ? 3.837 -1.426 -7.620 1.00 96.62 95 VAL A CA 1
ATOM 711 C C . VAL A 1 95 ? 2.853 -1.643 -6.481 1.00 96.62 95 VAL A C 1
ATOM 713 O O . VAL A 1 95 ? 3.237 -2.062 -5.394 1.00 96.62 95 VAL A O 1
ATOM 716 N N . VAL A 1 96 ? 1.571 -1.408 -6.746 1.00 96.25 96 VAL A N 1
ATOM 717 C CA . VAL A 1 96 ? 0.463 -1.738 -5.845 1.00 96.25 96 VAL A CA 1
ATOM 718 C C . VAL A 1 96 ? -0.159 -3.052 -6.325 1.00 96.25 96 VAL A C 1
ATOM 720 O O . VAL A 1 96 ? -0.883 -3.067 -7.330 1.00 96.25 96 VAL A O 1
ATOM 723 N N . PRO A 1 97 ? 0.103 -4.189 -5.659 1.00 94.88 97 PRO A N 1
ATOM 724 C CA . PRO A 1 97 ? -0.521 -5.449 -6.027 1.00 94.88 97 PRO A CA 1
ATOM 725 C C . PRO A 1 97 ? -2.042 -5.393 -5.850 1.00 94.88 97 PRO A C 1
ATOM 727 O O . PRO A 1 97 ? -2.577 -4.600 -5.076 1.00 94.88 97 PRO A O 1
ATOM 730 N N . GLN A 1 98 ? -2.765 -6.270 -6.543 1.00 91.19 98 GLN A N 1
ATOM 731 C CA . GLN A 1 98 ? -4.225 -6.345 -6.483 1.00 91.19 98 GLN A CA 1
ATOM 732 C C . GLN A 1 98 ? -4.739 -6.600 -5.065 1.00 91.19 98 GLN A C 1
ATOM 734 O O . GLN A 1 98 ? -5.806 -6.085 -4.718 1.00 91.19 98 GLN A O 1
ATOM 739 N N . THR A 1 99 ? -3.975 -7.347 -4.267 1.00 89.38 99 THR A N 1
ATOM 740 C CA . THR A 1 99 ? -4.227 -7.575 -2.840 1.00 89.38 99 THR A CA 1
ATOM 741 C C . THR A 1 99 ? -4.229 -6.259 -2.058 1.00 89.38 99 THR A C 1
ATOM 743 O O . THR A 1 99 ? -5.219 -5.943 -1.401 1.00 89.38 99 THR A O 1
ATOM 746 N N . ALA A 1 100 ? -3.190 -5.435 -2.212 1.00 92.75 100 ALA A N 1
ATOM 747 C CA . ALA A 1 100 ? -3.091 -4.124 -1.569 1.00 92.75 100 ALA A CA 1
ATOM 748 C C . ALA A 1 100 ? -4.140 -3.130 -2.097 1.00 92.75 100 ALA A C 1
ATOM 750 O O . ALA A 1 100 ? -4.796 -2.432 -1.327 1.00 92.75 100 ALA A O 1
ATOM 751 N N . TYR A 1 101 ? -4.394 -3.135 -3.408 1.00 92.75 101 TYR A N 1
ATOM 752 C CA . TYR A 1 101 ? -5.435 -2.313 -4.029 1.00 92.75 101 TYR A CA 1
ATOM 753 C C . TYR A 1 101 ? -6.827 -2.593 -3.437 1.00 92.75 101 TYR A C 1
ATOM 755 O O . TYR A 1 101 ? -7.610 -1.673 -3.197 1.00 92.75 101 TYR A O 1
ATOM 763 N N . ARG A 1 102 ? -7.149 -3.870 -3.186 1.00 90.69 102 ARG A N 1
ATOM 764 C CA . ARG A 1 102 ? -8.413 -4.265 -2.544 1.00 90.69 102 ARG A CA 1
ATOM 765 C C . ARG A 1 102 ? -8.448 -3.924 -1.064 1.00 90.69 102 ARG A C 1
ATOM 767 O O . ARG A 1 102 ? -9.516 -3.562 -0.581 1.00 90.69 102 ARG A O 1
ATOM 774 N N . ALA A 1 103 ? -7.318 -4.010 -0.367 1.00 90.62 103 ALA A N 1
ATOM 775 C CA . ALA A 1 103 ? -7.237 -3.603 1.029 1.00 90.62 103 ALA A CA 1
ATOM 776 C C . ALA A 1 103 ? -7.621 -2.123 1.186 1.00 90.62 103 ALA A C 1
ATOM 778 O O . ALA A 1 103 ? -8.522 -1.813 1.962 1.00 90.62 103 ALA A O 1
ATOM 779 N N . VAL A 1 104 ? -7.077 -1.227 0.351 1.00 92.06 104 VAL A N 1
ATOM 780 C CA . VAL A 1 104 ? -7.470 0.198 0.339 1.00 92.06 104 VAL A CA 1
ATOM 781 C C . VAL A 1 104 ? -8.944 0.379 -0.024 1.00 92.06 104 VAL A C 1
ATOM 783 O O . VAL A 1 104 ? -9.633 1.192 0.584 1.00 92.06 104 VAL A O 1
ATOM 786 N N . GLN A 1 105 ? -9.470 -0.400 -0.973 1.00 90.56 105 GLN A N 1
ATOM 787 C CA . GLN A 1 105 ? -10.890 -0.342 -1.333 1.00 90.56 105 GLN A CA 1
ATOM 788 C C . GLN A 1 105 ? -11.823 -0.704 -0.162 1.00 90.56 105 GLN A C 1
ATOM 790 O O . GLN A 1 105 ? -12.920 -0.156 -0.061 1.00 90.56 105 GLN A O 1
ATOM 795 N N . GLN A 1 106 ? -11.426 -1.671 0.668 1.00 86.44 106 GLN A N 1
ATOM 796 C CA . GLN A 1 106 ? -12.264 -2.230 1.732 1.00 86.44 106 GLN A CA 1
ATOM 797 C C . GLN A 1 106 ? -12.089 -1.512 3.072 1.00 86.44 106 GLN A C 1
ATOM 799 O O . GLN A 1 106 ? -13.064 -1.348 3.800 1.00 86.44 106 GLN A O 1
ATOM 804 N N . GLN A 1 107 ? -10.858 -1.121 3.396 1.00 85.38 107 GLN A N 1
ATOM 805 C CA . GLN A 1 107 ? -10.458 -0.627 4.715 1.00 85.38 107 GLN A CA 1
ATOM 806 C C . GLN A 1 107 ? -10.022 0.843 4.683 1.00 85.38 107 GLN A C 1
ATOM 808 O O . GLN A 1 107 ? -10.053 1.513 5.712 1.00 85.38 107 GLN A O 1
ATOM 813 N N . GLY A 1 108 ? -9.625 1.352 3.513 1.00 82.62 108 GLY A N 1
ATOM 814 C CA . GLY A 1 108 ? -9.189 2.734 3.341 1.00 82.62 108 GLY A CA 1
ATOM 815 C C . GLY A 1 108 ? -10.340 3.739 3.392 1.00 82.62 108 GLY A C 1
ATOM 816 O O . GLY A 1 108 ? -11.520 3.414 3.211 1.00 82.62 108 GLY A O 1
ATOM 817 N N . GLY A 1 109 ? -9.996 5.008 3.614 1.00 83.31 109 GLY A N 1
ATOM 818 C CA . GLY A 1 109 ? -10.956 6.097 3.560 1.00 83.31 109 GLY A CA 1
ATOM 819 C C . GLY A 1 109 ? -11.495 6.326 2.145 1.00 83.31 109 GLY A C 1
ATOM 820 O O . GLY A 1 109 ? -10.870 6.000 1.137 1.00 83.31 109 GLY A O 1
ATOM 821 N N . ARG A 1 110 ? -12.658 6.983 2.038 1.00 86.06 110 ARG A N 1
ATOM 822 C CA . ARG A 1 110 ? -13.227 7.372 0.730 1.00 86.06 110 ARG A CA 1
ATOM 823 C C . ARG A 1 110 ? -12.261 8.237 -0.090 1.00 86.06 110 ARG A C 1
ATOM 825 O O . ARG A 1 110 ? -12.272 8.150 -1.317 1.00 86.06 110 ARG A O 1
ATOM 832 N N . ASN A 1 111 ? -11.482 9.085 0.579 1.00 88.31 111 ASN A N 1
ATOM 833 C CA . ASN A 1 111 ? -10.492 9.935 -0.073 1.00 88.31 111 ASN A CA 1
ATOM 834 C C . ASN A 1 111 ? -9.304 9.107 -0.565 1.00 88.31 111 ASN A C 1
ATOM 836 O O . ASN A 1 111 ? -8.938 9.269 -1.722 1.00 88.31 111 ASN A O 1
ATOM 840 N N . ASP A 1 112 ? -8.807 8.170 0.245 1.00 90.69 112 ASP A N 1
ATOM 841 C CA . ASP A 1 112 ? -7.696 7.280 -0.122 1.00 90.69 112 ASP A CA 1
ATOM 842 C C . ASP A 1 112 ? -8.050 6.415 -1.328 1.00 90.69 112 ASP A C 1
ATOM 844 O O . ASP A 1 112 ? -7.289 6.295 -2.283 1.00 90.69 112 ASP A O 1
ATOM 848 N N . TRP A 1 113 ? -9.271 5.881 -1.346 1.00 91.81 113 TRP A N 1
ATOM 849 C CA . TRP A 1 113 ? -9.764 5.139 -2.498 1.00 91.81 113 TRP A CA 1
ATOM 850 C C . TRP A 1 113 ? -9.800 5.992 -3.773 1.00 91.81 113 TRP A C 1
ATOM 852 O O . TRP A 1 113 ? -9.395 5.529 -4.838 1.00 91.81 113 TRP A O 1
ATOM 862 N N . ARG A 1 114 ? -10.276 7.240 -3.685 1.00 93.00 114 ARG A N 1
ATOM 863 C CA . ARG A 1 114 ? -10.328 8.145 -4.844 1.00 93.00 114 ARG A CA 1
ATOM 864 C C . ARG A 1 114 ? -8.931 8.515 -5.326 1.00 93.00 114 ARG A C 1
ATOM 866 O O . ARG A 1 114 ? -8.655 8.369 -6.511 1.00 93.00 114 ARG A O 1
ATOM 873 N N . SER A 1 115 ? -8.045 8.910 -4.419 1.00 94.50 115 SER A N 1
ATOM 874 C CA . SER A 1 115 ? -6.675 9.276 -4.770 1.00 94.50 115 SER A CA 1
ATOM 875 C C . SER A 1 115 ? -5.881 8.082 -5.313 1.00 94.50 115 SER A C 1
ATOM 877 O O . SER A 1 115 ? -5.071 8.259 -6.217 1.00 94.50 115 SER A O 1
ATOM 879 N N . LEU A 1 116 ? -6.170 6.851 -4.871 1.00 93.81 116 LEU A N 1
ATOM 880 C CA . LEU A 1 116 ? -5.646 5.622 -5.482 1.00 93.81 116 LEU A CA 1
ATOM 881 C C . LEU A 1 116 ? -6.129 5.428 -6.915 1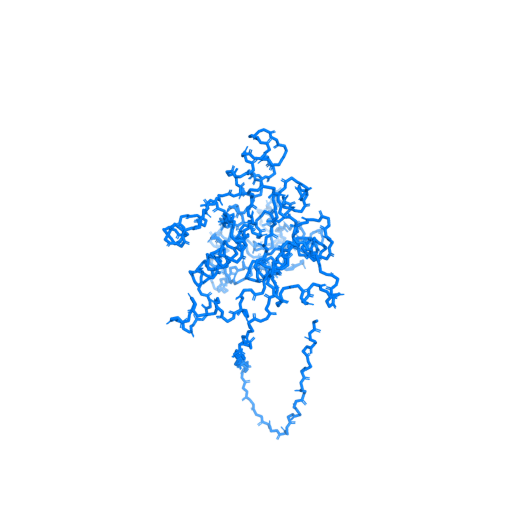.00 93.81 116 LEU A C 1
ATOM 883 O O . LEU A 1 116 ? -5.341 5.094 -7.801 1.00 93.81 116 LEU A O 1
ATOM 887 N N . GLN A 1 117 ? -7.417 5.643 -7.169 1.00 92.56 117 GLN A N 1
ATOM 888 C CA . GLN A 1 117 ? -7.943 5.573 -8.529 1.00 92.56 117 GLN A CA 1
ATOM 889 C C . GLN A 1 117 ? -7.319 6.629 -9.444 1.00 92.56 117 GLN A C 1
ATOM 891 O O . GLN A 1 117 ? -7.058 6.322 -10.610 1.00 92.56 117 GLN A O 1
ATOM 896 N N . ASP A 1 118 ? -7.067 7.828 -8.925 1.00 92.00 118 ASP A N 1
ATOM 897 C CA . ASP A 1 118 ? -6.450 8.924 -9.670 1.00 92.00 118 ASP A CA 1
ATOM 898 C C . ASP A 1 118 ? -4.969 8.634 -9.958 1.00 92.00 118 ASP A C 1
ATOM 900 O O . ASP A 1 118 ? -4.553 8.671 -11.117 1.00 92.00 118 ASP A O 1
ATOM 904 N N . ALA A 1 119 ? -4.201 8.219 -8.946 1.00 92.00 119 ALA A N 1
ATOM 905 C CA . ALA A 1 119 ? -2.778 7.904 -9.080 1.00 92.00 119 ALA A CA 1
ATOM 906 C C . ALA A 1 119 ? -2.496 6.781 -10.090 1.00 92.00 119 ALA A C 1
ATOM 908 O O . ALA A 1 119 ? -1.527 6.838 -10.836 1.00 92.00 119 ALA A O 1
ATOM 909 N N . VAL A 1 120 ? -3.359 5.764 -10.164 1.00 89.25 120 VAL A N 1
ATOM 910 C CA . VAL A 1 120 ? -3.188 4.634 -11.100 1.00 89.25 120 VAL A CA 1
ATOM 911 C C . VAL A 1 120 ? -3.493 5.023 -12.554 1.00 89.25 120 VAL A C 1
ATOM 913 O O . VAL A 1 120 ? -3.068 4.338 -13.491 1.00 89.25 120 VAL A O 1
ATOM 916 N N . ARG A 1 121 ? -4.264 6.094 -12.764 1.00 88.12 121 ARG A N 1
ATOM 917 C CA . ARG A 1 121 ? -4.615 6.603 -14.098 1.00 88.12 121 ARG A CA 1
ATOM 918 C C . ARG A 1 121 ? -3.604 7.618 -14.609 1.00 88.12 121 ARG A C 1
ATOM 920 O O . ARG A 1 121 ? -3.426 7.721 -15.820 1.00 88.12 121 ARG A O 1
ATOM 927 N N . ASP A 1 122 ? -2.971 8.358 -13.708 1.00 88.75 122 ASP A N 1
ATOM 928 C CA . ASP A 1 122 ? -2.060 9.438 -14.049 1.00 88.75 122 ASP A CA 1
ATOM 929 C C . ASP A 1 122 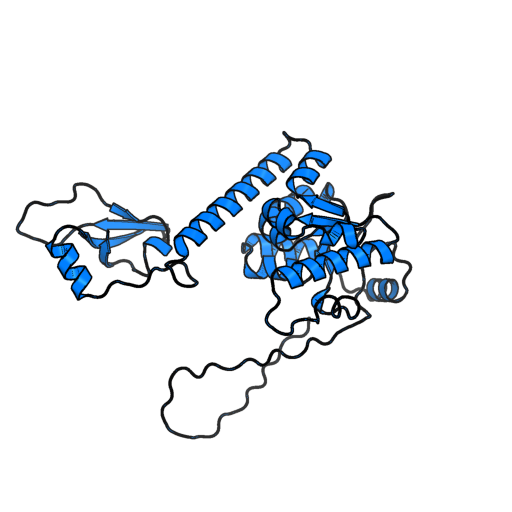? -0.590 8.971 -13.997 1.00 88.75 122 ASP A C 1
ATOM 931 O O . ASP A 1 122 ? -0.074 8.653 -12.923 1.00 88.75 122 ASP A O 1
ATOM 935 N N . PRO A 1 123 ? 0.127 8.952 -15.138 1.00 86.25 123 PRO A N 1
ATOM 936 C CA . PRO A 1 123 ? 1.510 8.480 -15.196 1.00 86.25 123 PRO A CA 1
ATOM 937 C C . PRO A 1 123 ? 2.485 9.316 -14.355 1.00 86.25 123 PRO A C 1
ATOM 939 O O . PRO A 1 123 ? 3.556 8.818 -14.015 1.00 86.25 123 PRO A O 1
ATOM 942 N N . ARG A 1 124 ? 2.133 10.555 -13.979 1.00 89.44 124 ARG A N 1
ATOM 943 C CA . ARG A 1 124 ? 2.994 11.428 -13.160 1.00 89.44 124 ARG A CA 1
ATOM 944 C C . ARG A 1 124 ? 3.266 10.867 -11.769 1.00 89.44 124 ARG A C 1
ATOM 946 O O . ARG A 1 124 ? 4.278 11.215 -11.172 1.00 89.44 124 ARG A O 1
ATOM 953 N N . TYR A 1 125 ? 2.390 10.000 -11.267 1.00 91.06 125 TYR A N 1
ATOM 954 C CA . TYR A 1 125 ? 2.534 9.412 -9.940 1.00 91.06 125 TYR A CA 1
ATOM 955 C C . TYR A 1 125 ? 3.560 8.280 -9.891 1.00 91.06 125 TYR A C 1
ATOM 957 O O . TYR A 1 125 ? 3.963 7.907 -8.800 1.00 91.06 125 TYR A O 1
ATOM 965 N N . ASN A 1 126 ? 3.990 7.736 -11.039 1.00 92.94 126 ASN A N 1
ATOM 966 C CA . ASN A 1 126 ? 4.891 6.578 -11.107 1.00 92.94 126 ASN A CA 1
ATOM 967 C C . ASN A 1 126 ? 4.416 5.390 -10.238 1.00 92.94 126 ASN A C 1
ATOM 969 O O . ASN A 1 126 ? 5.210 4.685 -9.613 1.00 92.94 126 ASN A O 1
ATOM 973 N N . ILE A 1 127 ? 3.093 5.192 -10.197 1.00 93.88 127 ILE A N 1
ATOM 974 C CA . ILE A 1 127 ? 2.410 4.128 -9.460 1.00 93.88 127 ILE A CA 1
ATOM 975 C C . ILE A 1 127 ? 1.622 3.279 -10.455 1.00 93.88 127 ILE A C 1
ATOM 977 O O . ILE A 1 127 ? 0.879 3.803 -11.287 1.00 93.88 127 ILE A O 1
ATOM 981 N N . VAL A 1 128 ? 1.718 1.955 -10.342 1.00 93.56 128 VAL A N 1
ATOM 982 C CA . VAL A 1 128 ? 0.889 1.035 -11.133 1.00 93.56 128 VAL A CA 1
ATOM 983 C C . VAL A 1 128 ? 0.235 -0.026 -10.277 1.00 93.56 128 VAL A C 1
ATOM 985 O O . VAL A 1 128 ? 0.742 -0.428 -9.237 1.00 93.56 128 VAL A O 1
ATOM 988 N N . THR A 1 129 ? -0.890 -0.532 -10.770 1.00 93.31 129 THR A N 1
ATOM 989 C CA . THR A 1 129 ? -1.532 -1.724 -10.224 1.00 93.31 129 THR A CA 1
ATOM 990 C C . THR A 1 129 ? -1.061 -2.976 -10.940 1.00 93.31 129 THR A C 1
ATOM 992 O O . THR A 1 129 ? -0.980 -2.995 -12.171 1.00 93.31 129 THR A O 1
ATOM 995 N N . PHE A 1 130 ? -0.813 -4.036 -10.174 1.00 93.19 130 PHE A N 1
ATOM 996 C CA . PHE A 1 130 ? -0.431 -5.337 -10.711 1.00 93.19 130 PHE A CA 1
ATOM 997 C C . PHE A 1 130 ? -1.377 -6.443 -10.236 1.00 93.19 130 PHE A C 1
ATOM 999 O O . PHE A 1 130 ? -1.607 -6.634 -9.044 1.00 93.19 130 PHE A O 1
ATOM 1006 N N . ALA A 1 131 ? -1.939 -7.186 -11.187 1.00 90.44 131 ALA A N 1
ATOM 1007 C CA . ALA A 1 131 ? -2.991 -8.173 -10.963 1.00 90.44 131 ALA A CA 1
ATOM 1008 C C . ALA A 1 131 ? -2.461 -9.523 -10.425 1.00 90.44 131 ALA A C 1
ATOM 1010 O O . ALA A 1 131 ? -2.737 -10.572 -11.004 1.00 90.44 131 ALA A O 1
ATOM 1011 N N . ASN A 1 132 ? -1.717 -9.501 -9.313 1.00 88.75 132 ASN A N 1
ATOM 1012 C CA . ASN A 1 132 ? -1.025 -10.668 -8.743 1.00 88.75 132 ASN A CA 1
ATOM 1013 C C . ASN A 1 132 ? -1.940 -11.863 -8.418 1.00 88.75 132 ASN A C 1
ATOM 1015 O O . ASN A 1 132 ? -1.534 -13.004 -8.592 1.00 88.75 132 ASN A O 1
ATOM 1019 N N . GLU A 1 133 ? -3.188 -11.632 -8.007 1.00 84.69 133 GLU A N 1
ATOM 1020 C CA . GLU A 1 133 ? -4.151 -12.716 -7.746 1.00 84.69 133 GLU A CA 1
ATOM 1021 C C . GLU A 1 133 ? -4.575 -13.506 -8.993 1.00 84.69 133 GLU A C 1
ATOM 1023 O O . GLU A 1 133 ? -5.086 -14.618 -8.883 1.00 84.69 133 GLU A O 1
ATOM 1028 N N . PHE A 1 134 ? -4.416 -12.916 -10.177 1.00 83.75 134 PHE A N 1
ATOM 1029 C CA . PHE A 1 134 ? -4.811 -13.527 -11.443 1.00 83.75 134 PHE A CA 1
ATOM 1030 C C . PHE A 1 134 ? -3.604 -14.002 -12.250 1.00 83.75 134 PHE A C 1
ATOM 1032 O O . PHE A 1 134 ? -3.788 -14.487 -13.362 1.00 83.75 134 PHE A O 1
ATOM 1039 N N . HIS A 1 135 ? -2.385 -13.847 -11.733 1.00 83.50 135 HIS A N 1
ATOM 1040 C CA . HIS A 1 135 ? -1.168 -14.232 -12.434 1.00 83.50 135 HIS A CA 1
ATOM 1041 C C . HIS A 1 135 ? -0.879 -15.715 -12.203 1.00 83.50 135 HIS A C 1
ATOM 1043 O O . HIS A 1 135 ? -0.752 -16.119 -11.051 1.00 83.50 135 HIS A O 1
ATOM 1049 N N . CYS A 1 136 ? -0.747 -16.520 -13.265 1.00 79.25 136 CYS A N 1
ATOM 1050 C CA . CYS A 1 136 ? -0.504 -17.967 -13.131 1.00 79.25 136 CYS A CA 1
ATOM 1051 C C . CYS A 1 136 ? 0.701 -18.262 -12.226 1.00 79.25 136 CYS A C 1
ATOM 1053 O O . CYS A 1 136 ? 0.560 -18.980 -11.247 1.00 79.25 136 CYS A O 1
ATOM 1055 N N . ASP A 1 137 ? 1.838 -17.614 -12.487 1.00 74.69 137 ASP A N 1
ATOM 1056 C CA . ASP A 1 137 ? 3.090 -17.874 -11.757 1.00 74.69 137 ASP A CA 1
ATOM 1057 C C . ASP A 1 137 ? 3.044 -17.450 -10.274 1.00 74.69 137 ASP A C 1
ATOM 1059 O O . ASP A 1 137 ? 3.922 -17.808 -9.499 1.00 74.69 137 ASP A O 1
ATOM 1063 N N . LEU A 1 138 ? 2.025 -16.681 -9.869 1.00 76.06 138 LEU A N 1
ATOM 1064 C CA . LEU A 1 138 ? 1.843 -16.193 -8.495 1.00 76.06 138 LEU A CA 1
ATOM 1065 C C . LEU A 1 138 ? 0.625 -16.817 -7.807 1.00 76.06 138 LEU A C 1
ATOM 1067 O O . LEU A 1 138 ? 0.376 -16.559 -6.629 1.00 76.06 138 LEU A O 1
ATOM 1071 N N . ALA A 1 139 ? -0.172 -17.588 -8.546 1.00 64.25 139 ALA A N 1
ATOM 1072 C CA . ALA A 1 139 ? -1.340 -18.276 -8.025 1.00 64.25 139 ALA A CA 1
ATOM 1073 C C . ALA A 1 139 ? -0.951 -19.544 -7.262 1.00 64.25 139 ALA A C 1
ATOM 1075 O O . ALA A 1 139 ? -1.550 -19.818 -6.224 1.00 64.25 139 ALA A O 1
ATOM 1076 N N . ASP A 1 140 ? 0.086 -20.239 -7.731 1.00 56.66 140 ASP A N 1
ATOM 1077 C CA . ASP A 1 140 ? 0.545 -21.512 -7.170 1.00 56.66 140 ASP A CA 1
ATOM 1078 C C . ASP A 1 140 ? 1.284 -21.338 -5.831 1.00 56.66 140 ASP A C 1
ATOM 1080 O O . ASP A 1 140 ? 1.175 -22.189 -4.957 1.00 56.66 140 ASP A O 1
ATOM 1084 N N . ALA A 1 141 ? 1.930 -20.186 -5.596 1.00 54.47 141 ALA A N 1
ATOM 1085 C CA . ALA A 1 141 ? 2.612 -19.859 -4.330 1.00 54.47 141 ALA A CA 1
ATOM 1086 C C . ALA A 1 141 ? 1.675 -19.771 -3.098 1.00 54.47 141 ALA A C 1
ATOM 1088 O O . ALA A 1 141 ? 2.125 -19.581 -1.968 1.00 54.47 141 ALA A O 1
ATOM 1089 N N . ALA A 1 142 ? 0.367 -19.872 -3.326 1.00 51.50 142 ALA A N 1
ATOM 1090 C CA . ALA A 1 142 ? -0.702 -19.685 -2.356 1.00 51.50 142 ALA A CA 1
ATOM 1091 C C . ALA A 1 142 ? -1.671 -20.883 -2.280 1.00 51.50 142 ALA A C 1
ATOM 1093 O O . ALA A 1 142 ? -2.668 -20.818 -1.567 1.00 51.50 142 ALA A O 1
ATOM 1094 N N . ALA A 1 143 ? -1.425 -21.948 -3.049 1.00 48.97 143 ALA A N 1
ATOM 1095 C CA . ALA A 1 143 ? -2.420 -22.983 -3.327 1.00 48.97 143 ALA A CA 1
ATOM 1096 C C . ALA A 1 143 ? -2.501 -24.120 -2.292 1.00 48.97 143 ALA A C 1
ATOM 1098 O O . ALA A 1 143 ? -3.385 -24.966 -2.427 1.00 48.97 143 ALA A O 1
ATOM 1099 N N . ASP A 1 144 ? -1.641 -24.145 -1.269 1.00 48.03 144 ASP A N 1
ATOM 1100 C CA . ASP A 1 144 ? -1.597 -25.284 -0.341 1.00 48.03 144 ASP A CA 1
ATOM 1101 C C . ASP A 1 144 ? -2.802 -25.360 0.617 1.00 48.03 144 ASP A C 1
ATOM 1103 O O . ASP A 1 144 ? -3.132 -26.458 1.051 1.00 48.03 144 ASP A O 1
ATOM 1107 N N . ASP A 1 145 ? -3.541 -24.267 0.866 1.00 41.66 145 ASP A N 1
ATOM 1108 C CA . ASP A 1 145 ? -4.724 -24.287 1.741 1.00 41.66 145 ASP A CA 1
ATOM 1109 C C . ASP A 1 145 ? -5.912 -23.516 1.142 1.00 41.66 145 ASP A C 1
ATOM 1111 O O . ASP A 1 145 ? -6.038 -22.296 1.223 1.00 41.66 145 ASP A O 1
ATOM 1115 N N . ALA A 1 146 ? -6.838 -24.255 0.529 1.00 45.50 146 ALA A N 1
ATOM 1116 C CA . ALA A 1 146 ? -8.003 -23.737 -0.189 1.00 45.50 146 ALA A CA 1
ATOM 1117 C C . ALA A 1 146 ? -9.147 -23.217 0.715 1.00 45.50 146 ALA A C 1
ATOM 1119 O O . ALA A 1 146 ? -10.324 -23.449 0.425 1.00 45.50 146 ALA A O 1
ATOM 1120 N N . GLN A 1 147 ? -8.842 -22.469 1.777 1.00 43.09 147 GLN A N 1
ATOM 1121 C CA . GLN A 1 147 ? -9.839 -21.829 2.635 1.00 43.09 147 GLN A CA 1
ATOM 1122 C C . GLN A 1 147 ? -9.435 -20.373 2.894 1.00 43.09 147 GLN A C 1
ATOM 1124 O O . GLN A 1 147 ? -8.342 -20.141 3.371 1.00 43.09 147 GLN A O 1
ATOM 1129 N N . ALA A 1 148 ? -10.320 -19.423 2.544 1.00 47.41 148 ALA A N 1
ATOM 1130 C CA . ALA A 1 148 ? -10.235 -17.966 2.762 1.00 47.41 148 ALA A CA 1
ATOM 1131 C C . ALA A 1 148 ? -8.815 -17.376 2.903 1.00 47.41 148 ALA A C 1
ATOM 1133 O O . ALA A 1 148 ? -8.229 -17.520 3.963 1.00 47.41 148 ALA A O 1
ATOM 1134 N N . ALA A 1 149 ? -8.346 -16.630 1.889 1.00 56.88 149 ALA A N 1
ATOM 1135 C CA . ALA A 1 149 ? -7.016 -16.010 1.853 1.00 56.88 149 ALA A CA 1
ATOM 1136 C C . ALA A 1 149 ? -6.560 -15.512 3.227 1.00 56.88 149 ALA A C 1
ATOM 1138 O O . ALA A 1 149 ? -7.016 -14.467 3.701 1.00 56.88 149 ALA A O 1
ATOM 1139 N N . THR A 1 150 ? -5.720 -16.313 3.879 1.00 70.75 150 THR A N 1
ATOM 1140 C CA . THR A 1 150 ? -5.208 -15.992 5.203 1.00 70.75 150 THR A CA 1
ATOM 1141 C C . THR A 1 150 ? -4.273 -14.790 5.073 1.00 70.75 150 THR A C 1
ATOM 1143 O O . THR A 1 150 ? -3.734 -14.538 3.986 1.00 70.75 150 THR A O 1
ATOM 1146 N N . PRO A 1 151 ? -4.049 -14.022 6.152 1.00 74.44 151 PRO A N 1
ATOM 1147 C CA . PRO A 1 151 ? -3.020 -12.984 6.154 1.00 74.44 151 PRO A CA 1
ATOM 1148 C C . PRO A 1 151 ? -1.664 -13.513 5.653 1.00 74.44 151 PRO A C 1
ATOM 1150 O O . PRO A 1 151 ? -0.991 -12.850 4.869 1.00 74.44 151 PRO A O 1
ATOM 1153 N N . ASP A 1 152 ? -1.322 -14.757 5.996 1.00 79.06 152 ASP A N 1
ATOM 1154 C CA . ASP A 1 152 ? -0.096 -15.419 5.542 1.00 79.06 152 ASP A CA 1
ATOM 1155 C C . ASP A 1 152 ? -0.081 -15.682 4.030 1.00 79.06 152 ASP A C 1
ATOM 1157 O O . ASP A 1 152 ? 0.940 -15.462 3.375 1.00 79.06 152 ASP A O 1
ATOM 1161 N N . GLU A 1 153 ? -1.206 -16.099 3.440 1.00 79.69 153 GLU A N 1
ATOM 1162 C CA . GLU A 1 153 ? -1.326 -16.265 1.986 1.00 79.69 153 GLU A CA 1
ATOM 1163 C C . GLU A 1 153 ? -1.128 -14.925 1.259 1.00 79.69 153 GLU A C 1
ATOM 1165 O O . GLU A 1 153 ? -0.447 -14.856 0.231 1.00 79.69 153 GLU A O 1
ATOM 1170 N N . ALA A 1 154 ? -1.681 -13.838 1.809 1.00 83.19 154 ALA A N 1
ATOM 1171 C CA . ALA A 1 154 ? -1.502 -12.500 1.257 1.00 83.19 154 ALA A CA 1
ATOM 1172 C C . ALA A 1 154 ? -0.025 -12.069 1.283 1.00 83.19 154 ALA A C 1
ATOM 1174 O O . ALA A 1 154 ? 0.479 -11.614 0.252 1.00 83.19 154 ALA A O 1
ATOM 1175 N N . ARG A 1 155 ? 0.683 -12.290 2.401 1.00 88.69 155 ARG A N 1
ATOM 1176 C CA . ARG A 1 155 ? 2.126 -12.010 2.533 1.00 88.69 155 ARG A CA 1
ATOM 1177 C C . ARG A 1 155 ? 2.954 -12.819 1.542 1.00 88.69 155 ARG A C 1
ATOM 1179 O O . ARG A 1 155 ? 3.735 -12.238 0.790 1.00 88.69 155 ARG A O 1
ATOM 1186 N N . ARG A 1 156 ? 2.735 -14.138 1.448 1.00 88.25 156 ARG A N 1
ATOM 1187 C CA . ARG A 1 156 ? 3.425 -14.997 0.462 1.00 88.25 156 ARG A CA 1
ATOM 1188 C C . ARG A 1 156 ? 3.212 -14.497 -0.962 1.00 88.25 156 ARG A C 1
ATOM 1190 O O . ARG A 1 156 ? 4.158 -14.424 -1.740 1.00 88.25 156 ARG A O 1
ATOM 1197 N N . ARG A 1 157 ? 1.988 -14.087 -1.302 1.00 88.75 157 ARG A N 1
ATOM 1198 C CA . ARG A 1 157 ? 1.663 -13.554 -2.631 1.00 88.75 157 ARG A CA 1
ATOM 1199 C C . ARG A 1 157 ? 2.336 -12.206 -2.906 1.00 88.75 157 ARG A C 1
ATOM 1201 O O . ARG A 1 157 ? 2.712 -11.937 -4.048 1.00 88.75 157 ARG A O 1
ATOM 1208 N N . ILE A 1 158 ? 2.493 -11.357 -1.892 1.00 92.81 158 ILE A N 1
ATOM 1209 C CA . ILE A 1 158 ? 3.217 -10.081 -1.993 1.00 92.81 158 ILE A CA 1
ATOM 1210 C C . ILE A 1 158 ? 4.716 -10.331 -2.191 1.00 92.81 158 ILE A C 1
ATOM 1212 O O . ILE A 1 158 ? 5.286 -9.792 -3.140 1.00 92.81 158 ILE A O 1
ATOM 1216 N N . VAL A 1 159 ? 5.328 -11.221 -1.401 1.00 93.88 159 VAL A N 1
ATOM 1217 C CA . VAL A 1 159 ? 6.735 -11.626 -1.582 1.00 93.88 159 VAL A CA 1
ATOM 1218 C C . VAL A 1 159 ? 6.955 -12.238 -2.963 1.00 93.88 159 VAL A C 1
ATOM 1220 O O . VAL A 1 159 ? 7.870 -11.827 -3.669 1.00 93.88 159 VAL A O 1
ATOM 1223 N N . ALA A 1 160 ? 6.079 -13.144 -3.404 1.00 92.69 160 ALA A N 1
ATOM 1224 C CA . ALA A 1 160 ? 6.157 -13.738 -4.736 1.00 92.69 160 ALA A CA 1
ATOM 1225 C C . ALA A 1 160 ? 6.040 -12.677 -5.845 1.00 92.69 160 ALA A C 1
ATOM 1227 O O . ALA A 1 160 ? 6.726 -12.757 -6.861 1.00 92.69 160 ALA A O 1
ATOM 1228 N N . THR A 1 161 ? 5.216 -11.641 -5.642 1.00 94.56 161 THR A N 1
ATOM 1229 C CA . THR A 1 161 ? 5.122 -10.506 -6.574 1.00 94.56 161 THR A CA 1
ATOM 1230 C C . THR A 1 161 ? 6.449 -9.750 -6.646 1.00 94.56 161 THR A C 1
ATOM 1232 O O . THR A 1 161 ? 6.928 -9.463 -7.742 1.00 94.56 161 THR A O 1
ATOM 1235 N N . ALA A 1 162 ? 7.067 -9.453 -5.502 1.00 95.38 162 ALA A N 1
ATOM 1236 C CA . ALA A 1 162 ? 8.360 -8.779 -5.453 1.00 95.38 162 ALA A CA 1
ATOM 1237 C C . ALA A 1 162 ? 9.483 -9.621 -6.073 1.00 95.38 162 ALA A C 1
ATOM 1239 O O . ALA A 1 162 ? 10.260 -9.109 -6.874 1.00 95.38 162 ALA A O 1
ATOM 1240 N N . GLN A 1 163 ? 9.513 -10.923 -5.792 1.00 94.69 163 GLN A N 1
ATOM 1241 C CA . GLN A 1 163 ? 10.458 -11.862 -6.392 1.00 94.69 163 GLN A CA 1
ATOM 1242 C C . GLN A 1 163 ? 10.287 -11.932 -7.915 1.00 94.69 163 GLN A C 1
ATOM 1244 O O . GLN A 1 163 ? 11.268 -11.896 -8.662 1.00 94.69 163 GLN A O 1
ATOM 1249 N N . TRP A 1 164 ? 9.040 -11.970 -8.393 1.00 93.69 164 TRP A N 1
ATOM 1250 C CA . TRP A 1 164 ? 8.741 -11.948 -9.819 1.00 93.69 164 TRP A CA 1
ATOM 1251 C C . TRP A 1 164 ? 9.218 -10.656 -10.476 1.00 93.69 164 TRP A C 1
ATOM 1253 O O . TRP A 1 164 ? 9.866 -10.722 -11.515 1.00 93.69 164 TRP A O 1
ATOM 1263 N N . TYR A 1 165 ? 8.977 -9.491 -9.868 1.00 94.12 165 TYR A N 1
ATOM 1264 C CA . TYR A 1 165 ? 9.489 -8.220 -10.389 1.00 94.12 165 TYR A CA 1
ATOM 1265 C C . TYR A 1 165 ? 11.019 -8.162 -10.371 1.00 94.12 165 TYR A C 1
ATOM 1267 O O . TYR A 1 165 ? 11.602 -7.709 -11.357 1.00 94.12 165 TYR A O 1
ATOM 1275 N N . ALA A 1 166 ? 11.667 -8.678 -9.323 1.00 93.38 166 ALA A N 1
ATOM 1276 C CA . ALA A 1 166 ? 13.123 -8.730 -9.238 1.00 93.38 166 ALA A CA 1
ATOM 1277 C C . ALA A 1 166 ? 13.722 -9.537 -10.396 1.00 93.38 166 ALA A C 1
ATOM 1279 O O . ALA A 1 166 ? 14.611 -9.064 -11.109 1.00 93.38 166 ALA A O 1
ATOM 1280 N N . HIS A 1 167 ? 13.170 -10.729 -10.638 1.00 92.06 167 HIS A N 1
ATOM 1281 C CA . HIS A 1 167 ? 13.588 -11.599 -11.730 1.00 92.06 167 HIS A CA 1
ATOM 1282 C C . HIS A 1 167 ? 13.225 -11.023 -13.107 1.00 92.06 167 HIS A C 1
ATOM 1284 O O . HIS A 1 167 ? 14.043 -11.008 -14.025 1.00 92.06 167 HIS A O 1
ATOM 1290 N N . HIS A 1 168 ? 12.009 -10.510 -13.271 1.00 90.81 168 HIS A N 1
ATOM 1291 C CA . HIS A 1 168 ? 11.509 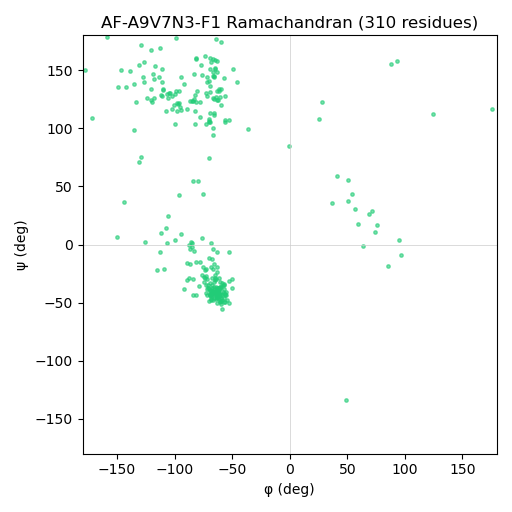-10.023 -14.553 1.00 90.81 168 HIS A CA 1
ATOM 1292 C C . HIS A 1 168 ? 12.205 -8.734 -15.010 1.00 90.81 168 HIS A C 1
ATOM 1294 O O . HIS A 1 168 ? 12.451 -8.554 -16.204 1.00 90.81 168 HIS A O 1
ATOM 1300 N N . ALA A 1 169 ? 12.516 -7.835 -14.073 1.00 90.00 169 ALA A N 1
ATOM 1301 C CA . ALA A 1 169 ? 13.215 -6.583 -14.344 1.00 90.00 169 ALA A CA 1
ATOM 1302 C C . ALA A 1 169 ? 14.744 -6.729 -14.318 1.00 90.00 169 ALA A C 1
ATOM 1304 O O . ALA A 1 169 ? 15.423 -5.835 -14.818 1.00 90.00 169 ALA A O 1
ATOM 1305 N N . GLN A 1 170 ? 15.276 -7.819 -13.745 1.00 91.06 170 GLN A N 1
ATOM 1306 C CA . GLN A 1 170 ? 16.705 -7.987 -13.441 1.00 91.06 170 GLN A CA 1
ATOM 1307 C C . GLN A 1 170 ? 17.238 -6.818 -12.592 1.00 91.06 170 GLN A C 1
ATOM 1309 O O . GLN A 1 170 ? 18.292 -6.241 -12.863 1.00 91.06 170 GLN A O 1
ATOM 1314 N N . ARG A 1 171 ? 16.452 -6.419 -11.584 1.00 91.06 171 ARG A N 1
ATOM 1315 C CA . ARG A 1 171 ? 16.717 -5.282 -10.688 1.00 91.06 171 ARG A CA 1
ATOM 1316 C C . ARG A 1 171 ? 16.356 -5.648 -9.247 1.00 91.06 171 ARG A C 1
ATOM 1318 O O . ARG A 1 171 ? 15.408 -6.409 -9.052 1.00 91.06 171 ARG A O 1
ATOM 1325 N N . PRO A 1 172 ? 17.044 -5.091 -8.236 1.00 91.88 172 PRO A N 1
ATOM 1326 C CA . PRO A 1 172 ? 16.677 -5.322 -6.842 1.00 91.88 172 PRO A CA 1
ATOM 1327 C C . PRO A 1 172 ? 15.274 -4.766 -6.569 1.00 91.88 172 PRO A C 1
ATOM 1329 O O . PRO A 1 172 ? 15.010 -3.601 -6.838 1.00 91.88 172 PRO A O 1
ATOM 1332 N N . THR A 1 173 ? 14.370 -5.603 -6.062 1.00 94.31 173 THR A N 1
ATOM 1333 C CA . THR A 1 173 ? 12.996 -5.222 -5.691 1.00 94.31 173 THR A CA 1
ATOM 1334 C C . THR A 1 173 ? 12.824 -5.440 -4.196 1.00 94.31 173 THR A C 1
ATOM 1336 O O . THR A 1 173 ? 13.345 -6.416 -3.651 1.00 94.31 173 THR A O 1
ATOM 1339 N N . ALA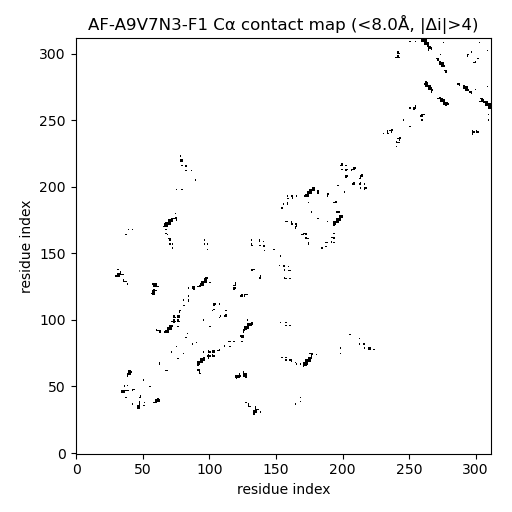 A 1 174 ? 12.086 -4.549 -3.542 1.00 95.50 174 ALA A N 1
ATOM 1340 C CA . ALA A 1 174 ? 11.788 -4.652 -2.119 1.00 95.50 174 ALA A CA 1
ATOM 1341 C C . ALA A 1 174 ? 10.283 -4.576 -1.853 1.00 95.50 174 ALA A C 1
ATOM 1343 O O . ALA A 1 174 ? 9.527 -4.027 -2.658 1.00 95.50 174 ALA A O 1
ATOM 1344 N N . VAL A 1 175 ? 9.858 -5.118 -0.715 1.00 97.19 175 VAL A N 1
ATOM 1345 C CA . VAL A 1 175 ? 8.500 -4.969 -0.184 1.00 97.19 175 VAL A CA 1
ATOM 1346 C C . VAL A 1 175 ? 8.485 -3.829 0.833 1.00 97.19 175 VAL A C 1
ATOM 1348 O O . VAL A 1 175 ? 9.333 -3.787 1.723 1.00 97.19 175 VAL A O 1
ATOM 1351 N N . LEU A 1 176 ? 7.514 -2.924 0.703 1.00 96.94 176 LEU A N 1
ATOM 1352 C CA . LEU A 1 176 ? 7.222 -1.884 1.687 1.00 96.94 176 LEU A CA 1
ATOM 1353 C C . LEU A 1 176 ? 6.088 -2.323 2.591 1.00 96.94 176 LEU A C 1
ATOM 1355 O O . LEU A 1 176 ? 4.986 -2.559 2.102 1.00 96.94 176 LEU A O 1
ATOM 1359 N N . THR A 1 177 ? 6.351 -2.377 3.890 1.00 96.50 177 THR A N 1
ATOM 1360 C CA . THR A 1 177 ? 5.410 -2.840 4.913 1.00 96.50 177 THR A CA 1
ATOM 1361 C C . THR A 1 177 ? 5.279 -1.838 6.065 1.00 96.50 177 THR A C 1
ATOM 1363 O O . THR A 1 177 ? 6.007 -0.851 6.127 1.00 96.50 177 THR A O 1
ATOM 1366 N N . THR A 1 178 ? 4.332 -2.061 6.974 1.00 94.19 178 THR A N 1
ATOM 1367 C CA . THR A 1 178 ? 4.304 -1.387 8.284 1.00 94.19 178 THR A CA 1
ATOM 1368 C C . THR A 1 178 ? 5.252 -2.097 9.255 1.00 94.19 178 THR A C 1
ATOM 1370 O O . THR A 1 178 ? 5.553 -3.280 9.063 1.00 94.19 178 THR A O 1
ATOM 1373 N N . ALA A 1 179 ? 5.677 -1.410 10.320 1.00 89.81 179 ALA A N 1
ATOM 1374 C CA . ALA A 1 179 ? 6.477 -2.017 11.389 1.00 89.81 179 ALA A CA 1
ATOM 1375 C C . ALA A 1 179 ? 5.799 -3.256 12.012 1.00 89.81 179 ALA A C 1
ATOM 1377 O O . ALA A 1 179 ? 6.435 -4.295 12.179 1.00 89.81 179 ALA A O 1
ATOM 1378 N N . ASP A 1 180 ? 4.488 -3.183 12.267 1.00 86.56 180 ASP A N 1
ATOM 1379 C CA . ASP A 1 180 ? 3.716 -4.297 12.841 1.00 86.56 180 ASP A CA 1
ATOM 1380 C C . ASP A 1 180 ? 3.729 -5.547 11.948 1.00 86.56 180 ASP A C 1
ATOM 1382 O O . ASP A 1 180 ? 3.891 -6.673 12.420 1.00 86.56 180 ASP A O 1
ATOM 1386 N N . GLU A 1 181 ? 3.567 -5.356 10.637 1.00 89.00 181 GLU A N 1
ATOM 1387 C CA . GLU A 1 181 ? 3.533 -6.461 9.680 1.00 89.00 181 GLU A CA 1
ATOM 1388 C C . GLU A 1 181 ? 4.927 -7.030 9.405 1.00 89.00 181 GLU A C 1
ATOM 1390 O O . GLU A 1 181 ? 5.044 -8.210 9.080 1.00 89.00 181 GLU A O 1
ATOM 1395 N N . GLN A 1 182 ? 5.993 -6.240 9.572 1.00 89.38 182 GLN A N 1
ATOM 1396 C CA . GLN A 1 182 ? 7.370 -6.684 9.336 1.00 89.38 182 GLN A CA 1
ATOM 1397 C C . GLN A 1 182 ? 7.720 -7.934 10.155 1.00 89.38 182 GLN A C 1
ATOM 1399 O O . GLN A 1 182 ? 8.310 -8.875 9.626 1.00 89.38 182 GLN A O 1
ATOM 1404 N N . LEU A 1 183 ? 7.285 -7.983 11.417 1.00 87.62 183 LEU A N 1
ATOM 1405 C CA . LEU A 1 183 ? 7.466 -9.148 12.288 1.00 87.62 183 LEU A CA 1
ATOM 1406 C C . LEU A 1 183 ? 6.722 -10.382 11.762 1.00 87.62 183 LEU A C 1
ATOM 1408 O O . LEU A 1 183 ? 7.229 -11.498 11.848 1.00 87.62 183 LEU A O 1
ATOM 1412 N N . ALA A 1 184 ? 5.537 -10.185 11.185 1.00 87.94 184 ALA A N 1
ATOM 1413 C CA . ALA A 1 184 ? 4.710 -11.263 10.659 1.00 87.94 184 ALA A CA 1
ATOM 1414 C C . ALA A 1 184 ? 5.224 -11.827 9.321 1.00 87.94 184 ALA A C 1
ATOM 1416 O O . ALA A 1 184 ? 4.877 -12.950 8.954 1.00 87.94 184 ALA A O 1
ATOM 1417 N N . TYR A 1 185 ? 6.067 -11.083 8.597 1.00 88.62 185 TYR A N 1
ATOM 1418 C CA . TYR A 1 185 ? 6.766 -11.592 7.413 1.00 88.62 185 TYR A CA 1
ATOM 1419 C C . TYR A 1 185 ? 7.885 -12.587 7.762 1.00 88.62 185 TYR A C 1
ATOM 1421 O O . TYR A 1 185 ? 8.163 -13.479 6.956 1.00 88.62 185 TYR A O 1
ATOM 1429 N N . GLY A 1 186 ? 8.516 -12.456 8.935 1.00 88.19 186 GLY A N 1
ATOM 1430 C CA . GLY A 1 186 ? 9.658 -13.286 9.331 1.00 88.19 186 GLY A CA 1
ATOM 1431 C C . GLY A 1 186 ? 10.732 -13.360 8.236 1.00 88.19 186 GLY A C 1
ATOM 1432 O O . GLY A 1 186 ? 11.060 -12.358 7.602 1.00 88.19 186 GLY A O 1
ATOM 1433 N N . ASP A 1 187 ? 11.226 -14.568 7.957 1.00 87.69 187 ASP A N 1
ATOM 1434 C CA . ASP A 1 187 ? 12.284 -14.806 6.963 1.00 87.69 187 ASP A CA 1
ATOM 1435 C C . ASP A 1 187 ? 11.774 -14.958 5.516 1.00 87.69 187 ASP A C 1
ATOM 1437 O O . ASP A 1 187 ? 12.572 -15.187 4.602 1.00 87.69 187 ASP A O 1
ATOM 1441 N N . LEU A 1 188 ? 10.459 -14.837 5.270 1.00 87.75 188 LEU A N 1
ATOM 1442 C CA . LEU A 1 188 ? 9.864 -15.079 3.945 1.00 87.75 188 LEU A CA 1
ATOM 1443 C C . LEU A 1 188 ? 10.513 -14.240 2.828 1.00 87.75 188 LEU A C 1
ATOM 1445 O O . LEU A 1 188 ? 10.856 -14.816 1.791 1.00 87.75 188 LEU A O 1
ATOM 1449 N N . PRO A 1 189 ? 10.719 -12.914 2.985 1.00 90.12 189 PRO A N 1
ATOM 1450 C CA . PRO A 1 189 ? 11.330 -12.106 1.931 1.00 90.12 189 PRO A CA 1
ATOM 1451 C C . PRO A 1 189 ? 12.800 -12.466 1.711 1.00 90.12 189 PRO A C 1
ATOM 1453 O O . PRO A 1 189 ? 13.227 -12.633 0.569 1.00 90.12 189 PRO A O 1
ATOM 1456 N N . ALA A 1 190 ? 13.557 -12.667 2.795 1.00 89.81 190 ALA A N 1
ATOM 1457 C CA . ALA A 1 190 ? 14.974 -13.011 2.731 1.00 89.81 190 ALA A CA 1
ATOM 1458 C C . ALA A 1 190 ? 15.201 -14.349 2.009 1.00 89.81 190 ALA A C 1
ATOM 1460 O O . ALA A 1 190 ? 16.059 -14.436 1.130 1.00 89.81 190 ALA A O 1
ATOM 1461 N N . ALA A 1 191 ? 14.379 -15.363 2.299 1.00 86.12 191 ALA A N 1
ATOM 1462 C CA . ALA A 1 191 ? 14.412 -16.654 1.612 1.00 86.12 191 ALA A CA 1
ATOM 1463 C C . ALA A 1 191 ? 14.114 -16.540 0.104 1.00 86.12 191 ALA A C 1
ATOM 1465 O O . ALA A 1 191 ? 14.617 -17.334 -0.691 1.00 86.12 191 ALA A O 1
ATOM 1466 N N . ALA A 1 192 ? 13.331 -15.537 -0.303 1.00 86.81 192 ALA A N 1
ATOM 1467 C CA . ALA A 1 192 ? 13.026 -15.238 -1.700 1.00 86.81 192 ALA A CA 1
ATOM 1468 C C . ALA A 1 192 ? 14.049 -14.300 -2.375 1.00 86.81 192 ALA A C 1
ATOM 1470 O O . ALA A 1 192 ? 13.888 -13.976 -3.554 1.00 86.81 192 ALA A O 1
ATOM 1471 N N . GLY A 1 193 ? 15.086 -13.850 -1.655 1.00 89.94 193 GLY A N 1
ATOM 1472 C CA . GLY A 1 193 ? 16.054 -12.864 -2.148 1.00 89.94 193 GLY A CA 1
ATOM 1473 C C . GLY A 1 193 ? 15.461 -11.460 -2.324 1.00 89.94 193 GLY A C 1
ATOM 1474 O O . GLY A 1 193 ? 15.926 -10.694 -3.166 1.00 89.94 193 GLY A O 1
ATOM 1475 N N . VAL A 1 194 ? 14.413 -11.138 -1.565 1.00 94.31 194 VAL A N 1
ATOM 1476 C CA . VAL A 1 194 ? 13.680 -9.869 -1.604 1.00 94.31 194 VAL A CA 1
ATOM 1477 C C . VAL A 1 194 ? 13.954 -9.089 -0.321 1.00 94.31 194 VAL A C 1
ATOM 1479 O O . VAL A 1 194 ? 13.854 -9.631 0.778 1.00 94.31 194 VAL A O 1
ATOM 1482 N N . ALA A 1 195 ? 14.269 -7.801 -0.450 1.00 94.62 195 ALA A N 1
ATOM 1483 C CA . ALA A 1 195 ? 14.422 -6.928 0.710 1.00 94.62 195 ALA A CA 1
ATOM 1484 C C . ALA A 1 195 ? 13.052 -6.538 1.290 1.00 94.62 195 ALA A C 1
ATOM 1486 O O . ALA A 1 195 ? 12.080 -6.354 0.554 1.00 94.62 195 ALA A O 1
ATOM 1487 N N . LEU A 1 196 ? 12.981 -6.386 2.609 1.00 96.00 196 LEU A N 1
ATOM 1488 C CA . LEU A 1 196 ? 11.803 -5.904 3.323 1.00 96.00 196 LEU A CA 1
ATOM 1489 C C . LEU A 1 196 ? 12.175 -4.605 4.035 1.00 96.00 196 LEU A C 1
ATOM 1491 O O . LEU A 1 196 ? 13.141 -4.589 4.794 1.00 96.00 196 LEU A O 1
ATOM 1495 N N . HIS A 1 197 ? 11.410 -3.546 3.793 1.00 96.06 197 HIS A N 1
ATOM 1496 C CA . HIS A 1 197 ? 11.587 -2.252 4.446 1.00 96.06 197 HIS A CA 1
ATOM 1497 C C . HIS A 1 197 ? 10.275 -1.796 5.063 1.00 96.06 197 HIS A C 1
ATOM 1499 O O . HIS A 1 197 ? 9.203 -1.990 4.475 1.00 96.06 197 HIS A O 1
ATOM 1505 N N . THR A 1 198 ? 10.357 -1.141 6.215 1.00 96.31 198 THR A N 1
ATOM 1506 C CA . THR A 1 198 ? 9.208 -0.385 6.712 1.00 96.31 198 THR A CA 1
ATOM 1507 C C . THR A 1 198 ? 9.075 0.929 5.950 1.00 96.31 198 THR A C 1
ATOM 1509 O O . THR A 1 198 ? 10.044 1.462 5.394 1.00 96.31 198 THR A O 1
ATOM 1512 N N . VAL A 1 199 ? 7.857 1.466 5.887 1.00 96.50 199 VAL A N 1
ATOM 1513 C CA . VAL A 1 199 ? 7.638 2.791 5.296 1.00 96.50 199 VAL A CA 1
ATOM 1514 C C . VAL A 1 199 ? 8.423 3.842 6.080 1.00 96.50 199 VAL A C 1
ATOM 1516 O O . VAL A 1 199 ? 9.024 4.726 5.485 1.00 96.50 199 VAL A O 1
ATOM 1519 N N . GLU A 1 200 ? 8.486 3.712 7.395 1.00 94.50 200 GLU A N 1
ATOM 1520 C CA . GLU A 1 200 ? 9.155 4.604 8.331 1.00 94.50 200 GLU A CA 1
ATOM 1521 C C . GLU A 1 200 ? 10.676 4.640 8.101 1.00 94.50 200 GLU A C 1
ATOM 1523 O O . GLU A 1 200 ? 11.257 5.725 7.981 1.00 94.50 200 GLU A O 1
ATOM 1528 N N . GLU A 1 201 ? 11.311 3.471 7.953 1.00 94.75 201 GLU A N 1
ATOM 1529 C CA . GLU A 1 201 ? 12.728 3.341 7.579 1.00 94.75 201 GLU A CA 1
ATOM 1530 C C . GLU A 1 201 ? 13.010 4.039 6.248 1.00 94.75 201 GLU A C 1
ATOM 1532 O O . GLU A 1 201 ? 13.936 4.850 6.134 1.00 94.75 201 GLU A O 1
ATOM 1537 N N . LEU A 1 202 ? 12.191 3.755 5.231 1.00 94.12 202 LEU A N 1
ATOM 1538 C CA . LEU A 1 202 ? 12.428 4.285 3.896 1.00 94.12 202 LEU A CA 1
ATOM 1539 C C . LEU A 1 202 ? 12.158 5.793 3.818 1.00 94.12 202 LEU A C 1
ATOM 1541 O O . LEU A 1 202 ? 12.903 6.518 3.162 1.00 94.12 202 LEU A O 1
ATOM 1545 N N . VAL A 1 203 ? 11.142 6.296 4.521 1.00 95.75 203 VAL A N 1
ATOM 1546 C CA . VAL A 1 203 ? 10.868 7.737 4.624 1.00 95.75 203 VAL A CA 1
ATOM 1547 C C . VAL A 1 203 ? 12.033 8.456 5.284 1.00 95.75 203 VAL A C 1
ATOM 1549 O O . VAL A 1 203 ? 12.473 9.494 4.791 1.00 95.75 203 VAL A O 1
ATOM 1552 N N . THR A 1 204 ? 12.568 7.887 6.360 1.00 93.94 204 THR A N 1
ATOM 1553 C CA . THR A 1 204 ? 13.732 8.446 7.050 1.00 93.94 204 THR A CA 1
ATOM 1554 C C . THR A 1 204 ? 14.939 8.495 6.121 1.00 93.94 204 THR A C 1
ATOM 1556 O O . THR A 1 204 ? 15.619 9.516 6.047 1.00 93.94 204 THR A O 1
ATOM 1559 N N . SER A 1 205 ? 15.157 7.437 5.338 1.00 93.69 205 SER A N 1
ATOM 1560 C CA . SER A 1 205 ? 16.250 7.381 4.370 1.00 93.69 205 SER A CA 1
ATOM 1561 C C . SER A 1 205 ? 16.090 8.361 3.201 1.00 93.69 205 SER A C 1
ATOM 1563 O O . SER A 1 205 ? 17.094 8.894 2.737 1.00 93.69 205 SER A O 1
ATOM 1565 N N . ILE A 1 206 ? 14.871 8.578 2.692 1.00 91.44 206 ILE A N 1
ATOM 1566 C CA . ILE A 1 206 ? 14.626 9.425 1.510 1.00 91.44 206 ILE A CA 1
ATOM 1567 C C . ILE A 1 206 ? 14.517 10.907 1.887 1.00 91.44 206 ILE A C 1
ATOM 1569 O O . ILE A 1 206 ? 15.040 11.764 1.176 1.00 91.44 206 ILE A O 1
ATOM 1573 N N . PHE A 1 207 ? 13.805 11.221 2.969 1.00 92.56 207 PHE A N 1
ATOM 1574 C CA . PHE A 1 207 ? 13.428 12.593 3.319 1.00 92.56 207 PHE A CA 1
ATOM 1575 C C . PHE A 1 207 ? 14.183 13.136 4.538 1.00 92.56 207 PHE A C 1
ATOM 1577 O O . PHE A 1 207 ? 14.282 14.353 4.688 1.00 92.56 207 PHE A O 1
ATOM 1584 N N . GLY A 1 208 ? 14.727 12.265 5.390 1.00 92.00 208 GLY A N 1
ATOM 1585 C CA . GLY A 1 208 ? 15.310 12.626 6.682 1.00 92.00 208 GLY A CA 1
ATOM 1586 C C . GLY A 1 208 ? 14.283 12.649 7.819 1.00 92.00 208 GLY A C 1
ATOM 1587 O O . GLY A 1 208 ? 13.089 12.856 7.607 1.00 92.00 208 GLY A O 1
ATOM 1588 N N . GLU A 1 209 ? 14.761 12.463 9.051 1.00 87.62 209 GLU A N 1
ATOM 1589 C CA . GLU A 1 209 ? 13.924 12.255 10.249 1.00 87.62 209 GLU A CA 1
ATOM 1590 C C . GLU A 1 209 ? 12.977 13.420 10.575 1.00 87.62 209 GLU A C 1
ATOM 1592 O O . GLU A 1 209 ? 11.887 13.211 11.101 1.00 87.62 209 GLU A O 1
ATOM 1597 N N . GLN A 1 210 ? 13.378 14.655 10.265 1.00 87.94 210 GLN A N 1
ATOM 1598 C CA . GLN A 1 210 ? 12.621 15.867 10.610 1.00 87.94 210 GLN A CA 1
ATOM 1599 C C . GLN A 1 210 ? 11.787 16.410 9.443 1.00 87.94 210 GLN A C 1
ATOM 1601 O O . GLN A 1 210 ? 11.177 17.475 9.551 1.00 87.94 210 GLN A O 1
ATOM 1606 N N . ALA A 1 211 ? 11.769 15.716 8.304 1.00 92.25 211 ALA A N 1
ATOM 1607 C CA . ALA A 1 211 ? 11.010 16.175 7.155 1.00 92.25 211 ALA A CA 1
ATOM 1608 C C . ALA A 1 211 ? 9.495 16.077 7.407 1.00 92.25 211 ALA A C 1
ATOM 1610 O O . ALA A 1 211 ? 9.036 15.158 8.089 1.00 92.25 211 ALA A O 1
ATOM 1611 N N . PRO A 1 212 ? 8.679 16.945 6.777 1.00 94.19 212 PRO A N 1
ATOM 1612 C CA . PRO A 1 212 ? 7.221 16.856 6.864 1.00 94.19 212 PRO A CA 1
ATOM 1613 C C . PRO A 1 212 ? 6.662 15.470 6.496 1.00 94.19 212 PRO A C 1
ATOM 1615 O O . PRO A 1 212 ? 5.674 15.035 7.078 1.00 94.19 212 PRO A O 1
ATOM 1618 N N . ALA A 1 213 ? 7.326 14.753 5.582 1.00 93.31 213 ALA A N 1
ATOM 1619 C CA . ALA A 1 213 ? 6.975 13.381 5.216 1.00 93.31 213 ALA A CA 1
ATOM 1620 C C . ALA A 1 213 ? 7.161 12.388 6.381 1.00 93.31 213 ALA A C 1
ATOM 1622 O O . ALA A 1 213 ? 6.303 11.535 6.591 1.00 93.31 213 ALA A O 1
ATOM 1623 N N . ALA A 1 214 ? 8.237 12.521 7.166 1.00 93.62 214 ALA A N 1
ATOM 1624 C CA . ALA A 1 214 ? 8.492 11.686 8.343 1.00 93.62 214 ALA A CA 1
ATOM 1625 C C . ALA A 1 214 ? 7.477 11.955 9.461 1.00 93.62 214 ALA A C 1
ATOM 1627 O O . ALA A 1 214 ? 6.953 11.017 10.061 1.00 93.62 214 ALA A O 1
ATOM 1628 N N . ILE A 1 215 ? 7.120 13.225 9.673 1.00 93.94 215 ILE A N 1
ATOM 1629 C CA . ILE A 1 215 ? 6.075 13.625 10.627 1.00 93.94 215 ILE A CA 1
ATOM 1630 C C . ILE A 1 215 ? 4.710 13.058 10.205 1.00 93.94 215 ILE A C 1
ATOM 1632 O O . ILE A 1 215 ? 3.961 12.541 11.039 1.00 93.94 215 ILE A O 1
ATOM 1636 N N . LEU A 1 216 ? 4.385 13.118 8.907 1.00 94.19 216 LEU A N 1
ATOM 1637 C CA . LEU A 1 216 ? 3.152 12.536 8.375 1.00 94.19 216 LEU A CA 1
ATOM 1638 C C . LEU A 1 216 ? 3.133 11.015 8.556 1.00 94.19 216 LEU A C 1
ATOM 1640 O O . LEU A 1 216 ? 2.129 10.484 9.024 1.00 94.19 216 LEU A O 1
ATOM 1644 N N . ALA A 1 217 ? 4.233 10.323 8.245 1.00 95.00 217 ALA A N 1
ATOM 1645 C CA . ALA A 1 217 ? 4.348 8.882 8.453 1.00 95.00 217 ALA A CA 1
ATOM 1646 C C . ALA A 1 217 ? 4.085 8.509 9.923 1.00 95.00 217 ALA A C 1
ATOM 1648 O O . ALA A 1 217 ? 3.211 7.693 10.194 1.00 95.00 217 ALA A O 1
ATOM 1649 N N . GLN A 1 218 ? 4.729 9.181 10.879 1.00 93.25 218 GLN A N 1
ATOM 1650 C CA . GLN A 1 218 ? 4.492 8.945 12.311 1.00 93.25 218 GLN A CA 1
ATOM 1651 C C . GLN A 1 218 ? 3.028 9.192 12.705 1.00 93.25 218 GLN A C 1
ATOM 1653 O O . GLN A 1 218 ? 2.416 8.377 13.390 1.00 93.25 218 GLN A O 1
ATOM 1658 N N . THR A 1 219 ? 2.428 10.280 12.214 1.00 92.94 219 THR A N 1
ATOM 1659 C CA . THR A 1 219 ? 1.020 10.607 12.496 1.00 92.94 219 THR A CA 1
ATOM 1660 C C . THR A 1 219 ? 0.069 9.528 11.967 1.00 92.94 219 THR A C 1
ATOM 1662 O O . THR A 1 219 ? -0.891 9.153 12.644 1.00 92.94 219 THR A O 1
ATOM 1665 N N . LEU A 1 220 ? 0.327 9.010 10.762 1.00 92.88 220 LEU A N 1
ATOM 1666 C CA . LEU A 1 220 ? -0.461 7.932 10.162 1.00 92.88 220 LEU A CA 1
ATOM 1667 C C . LEU A 1 220 ? -0.280 6.608 10.917 1.00 92.88 220 LEU A C 1
ATOM 1669 O O . LEU A 1 220 ? -1.275 5.918 11.150 1.00 92.88 220 LEU A O 1
ATOM 1673 N N . ALA A 1 221 ? 0.940 6.299 11.365 1.00 91.94 221 ALA A N 1
ATOM 1674 C CA . ALA A 1 221 ? 1.244 5.131 12.190 1.00 91.94 221 ALA A CA 1
ATOM 1675 C C . ALA A 1 221 ? 0.447 5.151 13.504 1.00 91.94 221 ALA A C 1
ATOM 1677 O O . ALA A 1 221 ? -0.362 4.257 13.758 1.00 91.94 221 ALA A O 1
ATOM 1678 N N . THR A 1 222 ? 0.560 6.237 14.278 1.00 89.25 222 THR A N 1
ATOM 1679 C CA . THR A 1 222 ? -0.171 6.414 15.545 1.00 89.25 222 THR A CA 1
ATOM 1680 C C . THR A 1 222 ? -1.685 6.387 15.336 1.00 89.25 222 THR A C 1
ATOM 1682 O O . THR A 1 222 ? -2.442 5.838 16.142 1.00 89.25 222 THR A O 1
ATOM 1685 N N . ARG A 1 223 ? -2.176 6.949 14.226 1.00 87.81 223 ARG A N 1
ATOM 1686 C CA . ARG A 1 223 ? -3.597 6.863 13.876 1.00 87.81 223 ARG A CA 1
ATOM 1687 C C . ARG A 1 223 ? -4.029 5.417 13.620 1.00 87.81 223 ARG A C 1
ATOM 1689 O O . ARG A 1 223 ? -5.115 5.026 14.039 1.00 87.81 223 ARG A O 1
ATOM 1696 N N . ALA A 1 224 ? -3.219 4.628 12.924 1.00 87.19 224 ALA A N 1
ATOM 1697 C CA . ALA A 1 224 ? -3.530 3.227 12.675 1.00 87.19 224 ALA A CA 1
ATOM 1698 C C . ALA A 1 224 ? -3.531 2.412 13.976 1.00 87.19 224 ALA A C 1
ATOM 1700 O O . ALA A 1 224 ? -4.449 1.624 14.196 1.00 87.19 224 ALA A O 1
ATOM 1701 N N . GLU A 1 225 ? -2.567 2.650 14.864 1.00 84.94 225 GLU A N 1
ATOM 1702 C CA . GLU A 1 225 ? -2.497 2.029 16.191 1.00 84.94 225 GLU A CA 1
ATOM 1703 C C . GLU A 1 225 ? -3.715 2.366 17.053 1.00 84.94 225 GLU A C 1
ATOM 1705 O O . GLU A 1 225 ? -4.353 1.465 17.588 1.00 84.94 225 GLU A O 1
ATOM 1710 N N . THR A 1 226 ? -4.097 3.643 17.140 1.00 79.00 226 THR A N 1
ATOM 1711 C CA . THR A 1 226 ? -5.265 4.074 17.933 1.00 79.00 226 THR A CA 1
ATOM 1712 C C . THR A 1 226 ? -6.575 3.492 17.405 1.00 79.00 226 THR A C 1
ATOM 1714 O O . THR A 1 226 ? -7.424 3.069 18.190 1.00 79.00 226 THR A O 1
ATOM 1717 N N . LEU A 1 227 ? -6.739 3.403 16.081 1.00 77.50 227 LEU A N 1
ATOM 1718 C CA . LEU A 1 227 ? -7.890 2.733 15.472 1.00 77.50 227 LEU A CA 1
ATOM 1719 C C . LEU A 1 227 ? -7.898 1.227 15.757 1.00 77.50 227 LEU A C 1
ATOM 1721 O O . LEU A 1 227 ? -8.965 0.664 15.995 1.00 77.50 227 LEU A O 1
ATOM 1725 N N . ARG A 1 228 ? -6.731 0.574 15.755 1.00 75.31 228 ARG A N 1
ATOM 1726 C CA . ARG A 1 228 ? -6.604 -0.852 16.088 1.00 75.31 228 ARG A CA 1
ATOM 1727 C C . ARG A 1 228 ? -6.873 -1.123 17.566 1.00 75.31 228 ARG A C 1
ATOM 1729 O O . ARG A 1 228 ? -7.613 -2.053 17.862 1.00 75.31 228 ARG A O 1
ATOM 1736 N N . ALA A 1 229 ? -6.346 -0.298 18.468 1.00 71.81 229 ALA A N 1
ATOM 1737 C CA . ALA A 1 229 ? -6.613 -0.390 19.901 1.00 71.81 229 ALA A CA 1
ATOM 1738 C C . ALA A 1 229 ? -8.109 -0.194 20.200 1.00 71.81 229 ALA A C 1
ATOM 1740 O O . ALA A 1 229 ? -8.719 -1.038 20.846 1.00 71.81 229 ALA A O 1
ATOM 1741 N N . GLY A 1 230 ? -8.742 0.828 19.612 1.00 60.84 230 GLY A N 1
ATOM 1742 C CA . GLY A 1 230 ? -10.187 1.033 19.751 1.00 60.84 230 GLY A CA 1
ATOM 1743 C C . GLY A 1 230 ? -11.039 -0.079 19.118 1.00 60.84 230 GLY A C 1
ATOM 1744 O O . GLY A 1 230 ? -12.144 -0.352 19.583 1.00 60.84 230 GLY A O 1
ATOM 1745 N N . ALA A 1 231 ? -10.543 -0.754 18.075 1.00 58.91 231 ALA A N 1
ATOM 1746 C CA . ALA A 1 231 ? -11.192 -1.940 17.513 1.00 58.91 231 ALA A CA 1
ATOM 1747 C C . ALA A 1 231 ? -11.007 -3.188 18.396 1.00 58.91 231 ALA A C 1
ATOM 1749 O O . ALA A 1 231 ? -11.909 -4.023 18.444 1.00 58.91 231 ALA A O 1
ATOM 1750 N N . ALA A 1 232 ? -9.876 -3.306 19.100 1.00 51.38 232 ALA A N 1
ATOM 1751 C CA . ALA A 1 232 ? -9.615 -4.368 20.068 1.00 51.38 232 ALA A CA 1
ATOM 1752 C C . ALA A 1 232 ? -10.491 -4.220 21.324 1.00 51.38 232 ALA A C 1
ATOM 1754 O O . ALA A 1 232 ? -11.079 -5.199 21.775 1.00 51.38 232 ALA A O 1
ATOM 1755 N N . ASP A 1 233 ? -10.697 -2.997 21.813 1.00 49.31 233 ASP A N 1
ATOM 1756 C CA . ASP A 1 233 ? -11.681 -2.726 22.873 1.00 49.31 233 ASP A CA 1
ATOM 1757 C C . ASP A 1 233 ? -13.122 -3.006 22.396 1.00 49.31 233 ASP A C 1
ATOM 1759 O O . ASP A 1 233 ? -13.998 -3.399 23.165 1.00 49.31 233 ASP A O 1
ATOM 1763 N N . GLY A 1 234 ? -13.356 -2.904 21.084 1.00 47.38 234 GLY A N 1
ATOM 1764 C CA . GLY A 1 234 ? -14.576 -3.330 20.404 1.00 47.38 234 GLY A CA 1
ATOM 1765 C C . GLY A 1 234 ? -14.718 -4.844 20.185 1.00 47.38 234 GLY A C 1
ATOM 1766 O O . GLY A 1 234 ? -15.675 -5.247 19.531 1.00 47.38 234 GLY A O 1
ATOM 1767 N N . LEU A 1 235 ? -13.834 -5.709 20.700 1.00 46.47 235 LEU A N 1
ATOM 1768 C CA . LEU A 1 235 ? -13.944 -7.173 20.530 1.00 46.47 235 LEU A CA 1
ATOM 1769 C C . LEU A 1 235 ? -15.115 -7.809 21.310 1.00 46.47 235 LEU A C 1
ATOM 1771 O O . LEU A 1 235 ? -15.475 -8.952 21.032 1.00 46.47 235 LEU A O 1
ATOM 1775 N N . ALA A 1 236 ? -15.765 -7.074 22.221 1.00 47.12 236 ALA A N 1
ATOM 1776 C CA . ALA A 1 236 ? -17.077 -7.436 22.786 1.00 47.12 236 ALA A CA 1
ATOM 1777 C C . ALA A 1 236 ? -18.264 -6.981 21.905 1.00 47.12 236 ALA A C 1
ATOM 1779 O O . ALA A 1 236 ? -19.432 -7.219 22.221 1.00 47.12 236 ALA A O 1
ATOM 1780 N N . ALA A 1 237 ? -17.975 -6.302 20.798 1.00 50.72 237 ALA A N 1
ATOM 1781 C CA . ALA A 1 237 ? -18.929 -5.654 19.924 1.00 50.72 237 ALA A CA 1
ATOM 1782 C C . ALA A 1 237 ? -19.016 -6.382 18.569 1.00 50.72 237 ALA A C 1
ATOM 1784 O O . ALA A 1 237 ? -18.076 -7.023 18.106 1.00 50.72 237 ALA A O 1
ATOM 1785 N N . ASN A 1 238 ? -20.174 -6.326 17.906 1.00 52.09 238 ASN A N 1
ATOM 1786 C CA . ASN A 1 238 ? -20.339 -6.934 16.577 1.00 52.09 238 ASN A CA 1
ATOM 1787 C C . ASN A 1 238 ? -19.446 -6.259 15.516 1.00 52.09 238 ASN A C 1
ATOM 1789 O O . ASN A 1 238 ? -18.821 -5.240 15.778 1.00 52.09 238 ASN A O 1
ATOM 1793 N N . ALA A 1 239 ? -19.453 -6.770 14.278 1.00 45.31 239 ALA A N 1
ATOM 1794 C CA . ALA A 1 239 ? -18.662 -6.270 13.139 1.00 45.31 239 ALA A CA 1
ATOM 1795 C C . ALA A 1 239 ? -18.792 -4.757 12.820 1.00 45.31 239 ALA A C 1
ATOM 1797 O O . ALA A 1 239 ? -18.088 -4.249 11.951 1.00 45.31 239 ALA A O 1
ATOM 1798 N N . HIS A 1 240 ? -19.693 -4.034 13.491 1.00 55.97 240 HIS A N 1
ATOM 1799 C CA . HIS A 1 240 ? -19.868 -2.585 13.392 1.00 55.97 240 HIS A CA 1
ATOM 1800 C C . HIS A 1 240 ? -19.465 -1.823 14.670 1.00 55.97 240 HIS A C 1
ATOM 1802 O O . HIS A 1 240 ? -19.751 -0.633 14.775 1.00 55.97 240 HIS A O 1
ATOM 1808 N N . GLY A 1 241 ? -18.827 -2.484 15.639 1.00 61.28 241 GLY A N 1
ATOM 1809 C CA . GLY A 1 241 ? -18.411 -1.888 16.908 1.00 61.28 241 GLY A CA 1
ATOM 1810 C C . GLY A 1 241 ? -19.551 -1.672 17.910 1.00 61.28 241 GLY A C 1
ATOM 1811 O O . GLY A 1 241 ? -19.378 -0.908 18.850 1.00 61.28 241 GLY A O 1
ATOM 1812 N N . TYR A 1 242 ? -20.717 -2.315 17.742 1.00 74.69 242 TYR A N 1
ATOM 1813 C CA . TYR A 1 242 ? -21.830 -2.209 18.702 1.00 74.69 242 TYR A CA 1
ATOM 1814 C C . TYR A 1 242 ? -21.871 -3.383 19.682 1.00 74.69 242 TYR A C 1
ATOM 1816 O O . TYR A 1 242 ? -21.994 -4.535 19.252 1.00 74.69 242 TYR A O 1
ATOM 1824 N N . VAL A 1 243 ? -21.804 -3.092 20.978 1.00 77.38 243 VAL A N 1
ATOM 1825 C CA . VAL A 1 243 ? -21.945 -4.082 22.056 1.00 77.38 243 VAL A CA 1
ATOM 1826 C C . VAL A 1 243 ? -23.398 -4.587 22.092 1.00 77.38 243 VAL A C 1
ATOM 1828 O O . VAL A 1 243 ? -24.318 -3.781 21.920 1.00 77.38 243 VAL A O 1
ATOM 1831 N N . PRO A 1 244 ? -23.655 -5.900 22.241 1.00 79.19 244 PRO A N 1
ATOM 1832 C CA . PRO A 1 244 ? -25.017 -6.409 22.397 1.00 79.19 244 PRO A CA 1
ATOM 1833 C C . PRO A 1 244 ? -25.721 -5.756 23.597 1.00 79.19 244 PRO A C 1
ATOM 1835 O O . PRO A 1 244 ? -25.095 -5.465 24.611 1.00 79.19 244 PRO A O 1
ATOM 1838 N N . HIS A 1 245 ? -27.025 -5.502 23.471 1.00 84.12 245 HIS A N 1
ATOM 1839 C CA . HIS A 1 245 ? -27.811 -4.932 24.566 1.00 84.12 245 HIS A CA 1
ATOM 1840 C C . HIS A 1 245 ? -27.978 -5.951 25.695 1.00 84.12 245 HIS A C 1
ATOM 1842 O O . HIS A 1 245 ? -28.205 -7.134 25.430 1.00 84.12 245 HIS A O 1
ATOM 1848 N N . LEU A 1 246 ? -27.903 -5.467 26.934 1.00 84.38 246 LEU A N 1
ATOM 1849 C CA . LEU A 1 246 ? -28.258 -6.243 28.116 1.00 84.38 246 LEU A CA 1
ATOM 1850 C C . LEU A 1 246 ? -29.761 -6.581 28.108 1.00 84.38 246 LEU A C 1
ATOM 1852 O O . LEU A 1 246 ? -30.557 -5.826 27.533 1.00 84.38 246 LEU A O 1
ATOM 1856 N N . PRO A 1 247 ? -30.164 -7.708 28.718 1.00 85.50 247 PRO A N 1
ATOM 1857 C CA . PRO A 1 247 ? -31.571 -8.056 28.875 1.00 85.50 247 PRO A CA 1
ATOM 1858 C C . PRO A 1 247 ? -32.292 -7.053 29.788 1.00 85.50 247 PRO A C 1
ATOM 1860 O O . PRO A 1 247 ? -31.694 -6.441 30.672 1.00 85.50 247 PRO A O 1
ATOM 1863 N N . GLU A 1 248 ? -33.600 -6.888 29.577 1.00 81.12 248 GLU A N 1
ATOM 1864 C CA . GLU A 1 248 ? -34.421 -5.891 30.281 1.00 81.12 248 GLU A CA 1
ATOM 1865 C C . GLU A 1 248 ? -34.378 -6.054 31.811 1.00 81.12 248 GLU A C 1
ATOM 1867 O O . GLU A 1 248 ? -34.273 -5.063 32.532 1.00 81.12 248 GLU A O 1
ATOM 1872 N N . ASP A 1 249 ? -34.363 -7.295 32.302 1.00 83.12 249 ASP A N 1
ATOM 1873 C CA . ASP A 1 249 ? -34.338 -7.608 33.736 1.00 83.12 249 ASP A CA 1
ATOM 1874 C C . ASP A 1 249 ? -33.066 -7.086 34.436 1.00 83.12 249 ASP A C 1
ATOM 1876 O O . ASP A 1 249 ? -33.122 -6.552 35.550 1.00 83.12 249 ASP A O 1
ATOM 1880 N N . GLU A 1 250 ? -31.912 -7.191 33.768 1.00 84.31 250 GLU A N 1
ATOM 1881 C CA . GLU A 1 250 ? -30.629 -6.680 34.269 1.00 84.31 250 GLU A CA 1
ATOM 1882 C C . GLU A 1 250 ? -30.579 -5.151 34.229 1.00 84.31 250 GLU A C 1
ATOM 1884 O O . GLU A 1 250 ? -30.098 -4.527 35.176 1.00 84.31 250 GLU A O 1
ATOM 1889 N N . LEU A 1 251 ? -31.136 -4.534 33.181 1.00 83.56 251 LEU A N 1
ATOM 1890 C CA . LEU A 1 251 ? -31.229 -3.077 33.076 1.00 83.56 251 LEU A CA 1
ATOM 1891 C C . LEU A 1 251 ? -32.101 -2.490 34.190 1.00 83.56 251 LEU A C 1
ATOM 1893 O O . LEU A 1 251 ? -31.713 -1.508 34.821 1.00 83.56 251 LEU A O 1
ATOM 1897 N N . LEU A 1 252 ? -33.257 -3.096 34.467 1.00 80.75 252 LEU A N 1
ATOM 1898 C CA . LEU A 1 252 ? -34.153 -2.644 35.533 1.00 80.75 252 LEU A CA 1
ATOM 1899 C C . LEU A 1 252 ? -33.518 -2.808 36.917 1.00 80.75 252 LEU A C 1
ATOM 1901 O O . LEU A 1 252 ? -33.614 -1.902 37.745 1.00 80.75 252 LEU A O 1
ATOM 1905 N N . THR A 1 253 ? -32.828 -3.928 37.150 1.00 85.56 253 THR A N 1
ATOM 1906 C CA . THR A 1 253 ? -32.119 -4.186 38.412 1.00 85.56 253 THR A CA 1
ATOM 1907 C C . THR A 1 253 ? -30.964 -3.206 38.607 1.00 85.56 253 THR A C 1
ATOM 1909 O O . THR A 1 253 ? -30.815 -2.658 39.696 1.00 85.56 253 THR A O 1
ATOM 1912 N N . GLY A 1 254 ? -30.188 -2.932 37.555 1.00 82.88 254 GLY A N 1
ATOM 1913 C CA . GLY A 1 254 ? -29.069 -1.993 37.607 1.00 82.88 254 GLY A CA 1
ATOM 1914 C C . GLY A 1 254 ? -29.497 -0.532 37.764 1.00 82.88 254 GLY A C 1
ATOM 1915 O O . GLY A 1 254 ? -28.827 0.228 38.457 1.00 82.88 254 GLY A O 1
ATOM 1916 N N . VAL A 1 255 ? -30.645 -0.133 37.202 1.00 82.88 255 VAL A N 1
ATOM 1917 C CA . VAL A 1 255 ? -31.232 1.193 37.470 1.00 82.88 255 VAL A CA 1
ATOM 1918 C C . VAL A 1 255 ? -31.741 1.277 38.911 1.00 82.88 255 VAL A C 1
ATOM 1920 O O . VAL A 1 255 ? -31.490 2.269 39.591 1.00 82.88 255 VAL A O 1
ATOM 1923 N N . ALA A 1 256 ? -32.410 0.235 39.414 1.00 81.12 256 ALA A N 1
ATOM 1924 C CA . ALA A 1 256 ? -32.911 0.207 40.789 1.00 81.12 256 ALA A CA 1
ATOM 1925 C C . ALA A 1 256 ? -31.784 0.193 41.838 1.00 81.12 256 ALA A C 1
ATOM 1927 O O . ALA A 1 256 ? -31.950 0.748 42.922 1.00 81.12 256 ALA A O 1
ATOM 1928 N N . SER A 1 257 ? -30.638 -0.417 41.523 1.00 82.56 257 SER A N 1
ATOM 1929 C CA . SER A 1 257 ? -29.451 -0.416 42.384 1.00 82.56 257 SER A CA 1
ATOM 1930 C C . SER A 1 257 ? -28.584 0.840 42.244 1.00 82.56 257 SER A C 1
ATOM 1932 O O . SER A 1 257 ? -27.617 0.984 42.990 1.00 82.56 257 SER A O 1
ATOM 1934 N N . GLY A 1 258 ? -28.900 1.732 41.299 1.00 78.38 258 GLY A N 1
ATOM 1935 C CA . GLY A 1 258 ? -28.114 2.932 41.005 1.00 78.38 258 GLY A CA 1
ATOM 1936 C C . GLY A 1 258 ? -26.800 2.670 40.260 1.00 78.38 258 GLY A C 1
ATOM 1937 O O . GLY A 1 258 ? -25.985 3.580 40.150 1.00 78.38 258 GLY A O 1
ATOM 1938 N N . MET A 1 259 ? -26.580 1.451 39.754 1.00 79.00 259 MET A N 1
ATOM 1939 C CA . MET A 1 259 ? -25.425 1.127 38.904 1.00 79.00 259 MET A CA 1
ATOM 1940 C C . MET A 1 259 ? -25.568 1.697 37.494 1.00 79.00 259 MET A C 1
ATOM 1942 O O . MET A 1 259 ? -24.567 2.003 36.862 1.00 79.00 259 MET A O 1
ATOM 1946 N N . PHE A 1 260 ? -26.801 1.845 37.009 1.00 82.38 260 PHE A N 1
ATOM 1947 C CA . PHE A 1 260 ? -27.080 2.429 35.705 1.00 82.38 260 PHE A CA 1
ATOM 1948 C C . PHE A 1 260 ? -27.926 3.689 35.826 1.00 82.38 260 PHE A C 1
ATOM 1950 O O . PHE A 1 260 ? -28.834 3.778 36.654 1.00 82.38 260 PHE A O 1
ATOM 1957 N N . LEU A 1 261 ? -27.684 4.637 34.925 1.00 81.94 261 LEU A N 1
ATOM 1958 C CA . LEU A 1 261 ? -28.477 5.853 34.804 1.00 81.94 261 LEU A CA 1
ATOM 1959 C C . LEU A 1 261 ? -29.395 5.746 33.590 1.00 81.94 261 LEU A C 1
ATOM 1961 O O . LEU A 1 261 ? -28.975 5.426 32.479 1.00 81.94 261 LEU A O 1
ATOM 1965 N N . ARG A 1 262 ? -30.677 6.040 33.786 1.00 82.38 262 ARG A N 1
ATOM 1966 C CA . ARG A 1 262 ? -31.659 6.093 32.702 1.00 82.38 262 ARG A CA 1
ATOM 1967 C C . ARG A 1 262 ? -31.859 7.541 32.275 1.00 82.38 262 ARG A C 1
ATOM 1969 O O . ARG A 1 262 ? -32.106 8.402 33.104 1.00 82.38 262 ARG A O 1
ATOM 1976 N N . GLY A 1 263 ? -31.825 7.814 30.975 1.00 83.38 263 GLY A N 1
ATOM 1977 C CA . GLY A 1 263 ? -32.052 9.167 30.474 1.00 83.38 263 GLY A CA 1
ATOM 1978 C C . GLY A 1 263 ? -32.483 9.210 29.018 1.00 83.38 263 GLY A C 1
ATOM 1979 O O . GLY A 1 263 ? -32.615 8.187 28.345 1.00 83.38 263 GLY A O 1
ATOM 1980 N N . ARG A 1 264 ? -32.741 10.418 28.516 1.00 85.38 264 ARG A N 1
ATOM 1981 C CA . ARG A 1 264 ? -33.130 10.638 27.123 1.00 85.38 264 ARG A CA 1
ATOM 1982 C C . ARG A 1 264 ? -31.941 11.103 26.296 1.00 85.38 264 ARG A C 1
ATOM 1984 O O . ARG A 1 264 ? -31.266 12.069 26.657 1.00 85.38 264 ARG A O 1
ATOM 1991 N N . LEU A 1 265 ? -31.712 10.441 25.165 1.00 87.69 265 LEU A N 1
ATOM 1992 C CA . LEU A 1 265 ? -30.596 10.743 24.280 1.00 87.69 265 LEU A CA 1
ATOM 1993 C C . LEU A 1 265 ? -30.898 11.941 23.371 1.00 87.69 265 LEU A C 1
ATOM 1995 O O . LEU A 1 265 ? -31.816 11.940 22.542 1.00 87.69 265 LEU A O 1
ATOM 1999 N N . HIS A 1 266 ? -30.046 12.953 23.449 1.00 85.56 266 HIS A N 1
ATOM 2000 C CA . HIS A 1 266 ? -30.035 14.100 22.560 1.00 85.56 266 HIS A CA 1
ATOM 2001 C C . HIS A 1 266 ? -28.860 13.995 21.593 1.00 85.56 266 HIS A C 1
ATOM 2003 O O . HIS A 1 266 ? -27.714 13.849 22.004 1.00 85.56 266 HIS A O 1
ATOM 2009 N N . VAL A 1 267 ? -29.139 14.078 20.292 1.00 84.31 267 VAL A N 1
ATOM 2010 C CA . VAL A 1 267 ? -28.116 13.993 19.248 1.00 84.31 267 VAL A CA 1
ATOM 2011 C C . VAL A 1 267 ? -28.145 15.285 18.442 1.00 84.31 267 VAL A C 1
ATOM 2013 O O . VAL A 1 267 ? -29.185 15.674 17.918 1.00 84.31 267 VAL A O 1
ATOM 2016 N N . GLN A 1 268 ? -27.001 15.954 18.348 1.00 78.50 268 GLN A N 1
ATOM 2017 C CA . GLN A 1 268 ? -26.810 17.210 17.628 1.00 78.50 268 GLN A CA 1
ATOM 2018 C C . GLN A 1 268 ? -25.755 17.049 16.519 1.00 78.50 268 GLN A C 1
ATOM 2020 O O . GLN A 1 268 ? -25.037 16.047 16.446 1.00 78.50 268 GLN A O 1
ATOM 2025 N N . ASN A 1 269 ? -25.673 18.040 15.624 1.00 68.56 269 ASN A N 1
ATOM 2026 C CA . ASN A 1 269 ? -24.674 18.122 14.550 1.00 68.56 269 ASN A CA 1
ATOM 2027 C C . ASN A 1 269 ? -24.557 16.839 13.704 1.00 68.56 269 ASN A C 1
ATOM 2029 O O . ASN A 1 269 ? -23.478 16.256 13.579 1.00 68.56 269 ASN A O 1
ATOM 2033 N N . CYS A 1 270 ? -25.677 16.387 13.129 1.00 60.44 270 CYS A N 1
ATOM 2034 C CA . CYS A 1 270 ? -25.729 15.240 12.209 1.00 60.44 270 CYS A CA 1
ATOM 2035 C C . CYS A 1 270 ? -25.160 13.929 12.788 1.00 60.44 270 CYS A C 1
ATOM 2037 O O . CYS A 1 270 ? -24.619 13.107 12.051 1.00 60.44 270 CYS A O 1
ATOM 2039 N N . GLY A 1 271 ? -25.267 13.721 14.104 1.00 61.62 271 GLY A N 1
ATOM 2040 C CA . GLY A 1 271 ? -24.820 12.483 14.746 1.00 61.62 271 GLY A CA 1
ATOM 2041 C C . GLY A 1 271 ? -23.414 12.518 15.334 1.00 61.62 271 GLY A C 1
ATOM 2042 O O . GLY A 1 271 ? -22.969 11.477 15.810 1.00 61.62 271 GLY A O 1
ATOM 2043 N N . ARG A 1 272 ? -22.728 13.671 15.304 1.00 63.34 272 ARG A N 1
ATOM 2044 C CA . ARG A 1 272 ? -21.365 13.833 15.844 1.00 63.34 272 ARG A CA 1
ATOM 2045 C C . ARG A 1 272 ? -21.310 14.117 17.340 1.00 63.34 272 ARG A C 1
ATOM 2047 O O . ARG A 1 272 ? -20.318 13.767 17.962 1.00 63.34 272 ARG A O 1
ATOM 2054 N N . LEU A 1 273 ? -22.33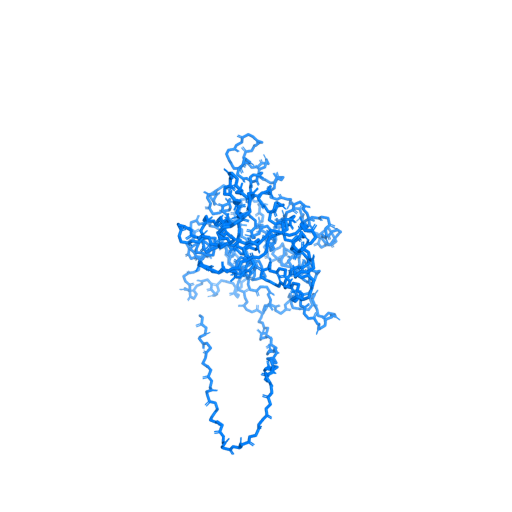1 14.767 17.892 1.00 75.88 273 LEU A N 1
ATOM 2055 C CA . LEU A 1 273 ? -22.400 15.087 19.313 1.00 75.88 273 LEU A CA 1
ATOM 2056 C C . LEU A 1 273 ? -23.642 14.418 19.893 1.00 75.88 273 LEU A C 1
ATOM 2058 O O . LEU A 1 273 ? -24.746 14.660 19.404 1.00 75.88 273 LEU A O 1
ATOM 2062 N N . ALA A 1 274 ? -23.466 13.578 20.904 1.00 83.56 274 ALA A N 1
ATOM 2063 C CA . ALA A 1 274 ? -24.562 12.948 21.621 1.00 83.56 274 ALA A CA 1
ATOM 2064 C C . ALA A 1 274 ? -24.400 13.206 23.120 1.00 83.56 274 ALA A C 1
ATOM 2066 O O . ALA A 1 274 ? -23.285 13.196 23.634 1.00 83.56 274 ALA A O 1
ATOM 2067 N N . TYR A 1 275 ? -25.501 13.475 23.809 1.00 86.69 275 TYR A N 1
ATOM 2068 C CA . TYR A 1 275 ? -25.519 13.616 25.259 1.00 86.69 275 TYR A CA 1
ATOM 2069 C C . TYR A 1 275 ? -26.838 13.110 25.828 1.00 86.69 275 TYR A C 1
ATOM 2071 O O . TYR A 1 275 ? -27.874 13.160 25.162 1.00 86.69 275 TYR A O 1
ATOM 2079 N N . VAL A 1 276 ? -26.805 12.612 27.055 1.00 85.38 276 VAL A N 1
ATOM 2080 C CA . VAL A 1 276 ? -27.978 12.111 27.767 1.00 85.38 276 VAL A CA 1
ATOM 2081 C C . VAL A 1 276 ? -28.386 13.131 28.815 1.00 85.38 276 VAL A C 1
ATOM 2083 O O . VAL A 1 276 ? -27.557 13.608 29.588 1.00 85.38 276 VAL A O 1
ATOM 2086 N N . ARG A 1 277 ? -29.677 13.468 28.817 1.00 77.56 277 ARG A N 1
ATOM 2087 C CA . ARG A 1 277 ? -30.309 14.252 29.878 1.00 77.56 277 ARG A CA 1
ATOM 2088 C C . ARG A 1 277 ? -31.270 13.372 30.641 1.00 77.56 277 ARG A C 1
ATOM 2090 O O . ARG A 1 277 ? -32.145 12.754 30.029 1.00 77.56 277 ARG A O 1
ATOM 2097 N N . ASP A 1 278 ? -31.141 13.361 31.957 1.00 64.38 278 ASP A N 1
ATOM 2098 C CA . ASP A 1 278 ? -32.186 12.808 32.798 1.00 64.38 278 ASP A CA 1
ATOM 2099 C C . ASP A 1 278 ? -33.396 13.755 32.783 1.00 64.38 278 ASP A C 1
ATOM 2101 O O . ASP A 1 278 ? -33.274 14.972 32.943 1.00 64.38 278 ASP A O 1
ATOM 2105 N N . ARG A 1 279 ? -34.569 13.202 32.483 1.00 53.88 279 ARG A N 1
ATOM 2106 C CA . ARG A 1 279 ? -35.859 13.898 32.560 1.00 53.88 279 ARG A CA 1
ATOM 2107 C C . ARG A 1 279 ? -36.957 12.954 33.034 1.00 53.88 279 ARG A C 1
ATOM 2109 O O . ARG A 1 279 ? -38.086 13.043 32.550 1.00 53.88 279 ARG A O 1
ATOM 2116 N N . PHE A 1 280 ? -36.645 12.050 33.955 1.00 51.22 280 PHE A N 1
ATOM 2117 C CA . PHE A 1 280 ? -37.661 11.193 34.546 1.00 51.22 280 PHE A CA 1
ATOM 2118 C C . PHE A 1 280 ? -37.600 11.209 36.067 1.00 51.22 280 PHE A C 1
ATOM 2120 O O . PHE A 1 280 ? -37.228 10.211 36.658 1.00 51.22 280 PHE A O 1
ATOM 2127 N N . THR A 1 281 ? -38.081 12.296 36.675 1.00 43.06 281 THR A N 1
ATOM 2128 C CA . THR A 1 281 ? -39.179 12.253 37.660 1.00 43.06 281 THR A CA 1
ATOM 2129 C C . THR A 1 281 ? -39.536 13.653 38.144 1.00 43.06 281 THR A C 1
ATOM 2131 O O . THR A 1 281 ? -38.734 14.582 38.140 1.00 43.06 281 THR A O 1
ATOM 2134 N N . GLN A 1 282 ? -40.809 13.796 38.497 1.00 41.53 282 GLN A N 1
ATOM 2135 C CA . GLN A 1 282 ? -41.431 15.005 39.011 1.00 41.53 282 GLN A CA 1
ATOM 2136 C C . GLN A 1 282 ? -41.269 15.155 40.534 1.00 41.53 282 GLN A C 1
ATOM 2138 O O . GLN A 1 282 ? -41.800 16.126 41.049 1.00 41.53 282 GLN A O 1
ATOM 2143 N N . ASP A 1 283 ? -40.569 14.249 41.237 1.00 44.38 283 ASP A N 1
ATOM 2144 C CA . ASP A 1 283 ? -40.707 14.159 42.702 1.00 44.38 283 ASP A CA 1
ATOM 2145 C C . ASP A 1 283 ? -39.495 13.687 43.533 1.00 44.38 283 ASP A C 1
ATOM 2147 O O . ASP A 1 283 ? -39.665 13.588 44.735 1.00 44.38 283 ASP A O 1
ATOM 2151 N N . ASP A 1 284 ? -38.277 13.463 43.016 1.00 42.44 284 ASP A N 1
ATOM 2152 C CA . ASP A 1 284 ? -37.125 13.262 43.924 1.00 42.44 284 ASP A CA 1
ATOM 2153 C C . ASP A 1 284 ? -35.791 13.755 43.339 1.00 42.44 284 ASP A C 1
ATOM 2155 O O . ASP A 1 284 ? -35.469 13.573 42.164 1.00 42.44 284 ASP A O 1
ATOM 2159 N N . GLU A 1 285 ? -35.036 14.443 44.193 1.00 44.91 285 GLU A N 1
ATOM 2160 C CA . GLU A 1 285 ? -33.867 15.277 43.913 1.00 44.91 285 GLU A CA 1
ATOM 2161 C C . GLU A 1 285 ? -32.606 14.498 43.487 1.00 44.91 285 GLU A C 1
ATOM 2163 O O . GLU A 1 285 ? -31.623 14.438 44.223 1.00 44.91 285 GLU A O 1
ATOM 2168 N N . VAL A 1 286 ? -32.552 13.984 42.257 1.00 48.72 286 VAL A N 1
ATOM 2169 C CA . VAL A 1 286 ? -31.255 13.719 41.602 1.00 48.72 286 VAL A CA 1
ATOM 2170 C C . VAL A 1 286 ? -31.253 14.307 40.199 1.00 48.72 286 VAL A C 1
ATOM 2172 O O . VAL A 1 286 ? -31.271 13.625 39.182 1.00 48.72 286 VAL A O 1
ATOM 2175 N N . LEU A 1 287 ? -31.210 15.637 40.135 1.00 50.03 287 LEU A N 1
ATOM 2176 C CA . LEU A 1 287 ? -30.805 16.319 38.914 1.00 50.03 287 LEU A CA 1
ATOM 2177 C C . LEU A 1 287 ? -29.335 15.978 38.668 1.00 50.03 287 LEU A C 1
ATOM 2179 O O . LEU A 1 287 ? -28.472 16.479 39.391 1.00 50.03 287 LEU A O 1
ATOM 2183 N N . LEU A 1 288 ? -29.021 15.210 37.622 1.00 52.34 288 LEU A N 1
ATOM 2184 C CA . LEU A 1 288 ? -27.685 15.279 37.031 1.00 52.34 288 LEU A CA 1
ATOM 2185 C C . LEU A 1 288 ? -27.415 16.759 36.732 1.00 52.34 288 LEU A C 1
ATOM 2187 O O . LEU A 1 288 ? -28.013 17.346 35.835 1.00 52.34 288 LEU A O 1
ATOM 2191 N N . HIS A 1 289 ? -26.539 17.393 37.512 1.00 53.88 289 HIS A N 1
ATOM 2192 C CA . HIS A 1 289 ? -26.182 18.800 37.315 1.00 53.88 289 HIS A CA 1
ATOM 2193 C C . HIS A 1 289 ? -25.411 19.016 35.997 1.00 53.88 289 HIS A C 1
ATOM 2195 O O . HIS A 1 289 ? -25.069 20.148 35.658 1.00 53.88 289 HIS A O 1
ATOM 2201 N N . GLN A 1 290 ? -25.108 17.937 35.262 1.00 63.06 290 GLN A N 1
ATOM 2202 C CA . GLN A 1 290 ? -24.277 17.932 34.067 1.00 63.06 290 GLN A CA 1
ATOM 2203 C C . GLN A 1 290 ? -24.825 16.947 33.024 1.00 63.06 290 GLN A C 1
ATOM 2205 O O . GLN A 1 290 ? -25.182 15.815 33.344 1.00 63.06 290 GLN A O 1
ATOM 2210 N N . ASP A 1 291 ? -24.873 17.391 31.766 1.00 77.81 291 ASP A N 1
ATOM 2211 C CA . ASP A 1 291 ? -25.201 16.546 30.617 1.00 77.81 291 ASP A CA 1
ATOM 2212 C C . ASP A 1 291 ? -24.082 15.506 30.419 1.00 77.81 291 ASP A C 1
ATOM 2214 O O . ASP A 1 291 ? -22.914 15.874 30.264 1.00 77.81 291 ASP A O 1
ATOM 2218 N N . ILE A 1 292 ? -24.422 14.213 30.376 1.00 82.19 292 ILE A N 1
ATOM 2219 C CA . ILE A 1 292 ? -23.428 13.157 30.138 1.00 82.19 292 ILE A CA 1
ATOM 2220 C C . ILE A 1 292 ? -23.188 13.048 28.637 1.00 82.19 292 ILE A C 1
ATOM 2222 O O . ILE A 1 292 ? -24.090 12.700 27.874 1.00 82.19 292 ILE A O 1
ATOM 2226 N N . ARG A 1 293 ? -21.970 13.367 28.200 1.00 85.19 293 ARG A N 1
ATOM 2227 C CA . ARG A 1 293 ? -21.569 13.313 26.793 1.00 85.19 293 ARG A CA 1
ATOM 2228 C C . ARG A 1 293 ? -21.224 11.880 26.382 1.00 85.19 293 ARG A C 1
ATOM 2230 O O . ARG A 1 293 ? -20.444 11.214 27.048 1.00 85.19 293 ARG A O 1
ATOM 2237 N N . ILE A 1 294 ? -21.764 11.447 25.244 1.00 83.81 294 ILE A N 1
ATOM 2238 C CA . ILE A 1 294 ? -21.459 10.164 24.606 1.00 83.81 294 ILE A CA 1
ATOM 2239 C C . ILE A 1 294 ? -20.611 10.429 23.365 1.00 83.81 294 ILE A C 1
ATOM 2241 O O . ILE A 1 294 ? -21.078 11.032 22.391 1.00 83.81 294 ILE A O 1
ATOM 2245 N N . ASP A 1 295 ? -19.369 9.954 23.395 1.00 78.06 295 ASP A N 1
ATOM 2246 C CA . ASP A 1 295 ? -18.421 10.110 22.299 1.00 78.06 295 ASP A CA 1
ATOM 2247 C C . ASP A 1 295 ? -18.389 8.874 21.391 1.00 78.06 295 ASP A C 1
ATOM 2249 O O . ASP A 1 295 ? -18.085 7.759 21.804 1.00 78.06 295 ASP A O 1
ATOM 2253 N N . GLY A 1 296 ? -18.675 9.093 20.106 1.00 72.88 296 GLY A N 1
ATOM 2254 C CA . GLY A 1 296 ? -18.567 8.067 19.070 1.00 72.88 296 GLY A CA 1
ATOM 2255 C C . GLY A 1 296 ? -19.858 7.292 18.781 1.00 72.88 296 GLY A C 1
ATOM 225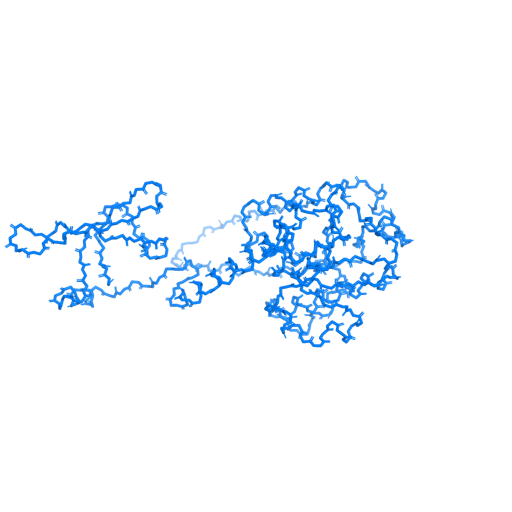6 O O . GLY A 1 296 ? -20.794 7.214 19.574 1.00 72.88 296 GLY A O 1
ATOM 2257 N N . LEU A 1 297 ? -19.918 6.714 17.576 1.00 76.19 297 LEU A N 1
ATOM 2258 C CA . LEU A 1 297 ? -21.087 5.957 17.111 1.00 76.19 297 LEU A CA 1
ATOM 2259 C C . LEU A 1 297 ? -21.240 4.617 17.838 1.00 76.19 297 LEU A C 1
ATOM 2261 O O . LEU A 1 297 ? -22.371 4.210 18.079 1.00 76.19 297 LEU A O 1
ATOM 2265 N N . ALA A 1 298 ? -20.126 3.969 18.189 1.00 78.81 298 ALA A N 1
ATOM 2266 C CA . ALA A 1 298 ? -20.093 2.698 18.911 1.00 78.81 298 ALA A CA 1
ATOM 2267 C C . ALA A 1 298 ? -20.707 2.827 20.315 1.00 78.81 298 ALA A C 1
ATOM 2269 O O . ALA A 1 298 ? -21.644 2.098 20.633 1.00 78.81 298 ALA A O 1
ATOM 2270 N N . ALA A 1 299 ? -20.274 3.830 21.090 1.00 79.38 299 ALA A N 1
ATOM 2271 C CA . ALA A 1 299 ? -20.800 4.124 22.426 1.00 79.38 299 ALA A CA 1
ATOM 2272 C C . ALA A 1 299 ? -22.282 4.538 22.410 1.00 79.38 299 ALA A C 1
ATOM 2274 O O . ALA A 1 299 ? -23.028 4.235 23.333 1.00 79.38 299 ALA A O 1
ATOM 2275 N N . ARG A 1 300 ? -22.757 5.162 21.319 1.00 83.06 300 ARG A N 1
ATOM 2276 C CA . ARG A 1 300 ? -24.192 5.445 21.123 1.00 83.06 300 ARG A CA 1
ATOM 2277 C C . ARG A 1 300 ? -25.032 4.175 20.956 1.00 83.06 300 ARG A C 1
ATOM 2279 O O . ARG A 1 300 ? -26.252 4.245 21.017 1.00 83.06 300 ARG A O 1
ATOM 2286 N N . ASN 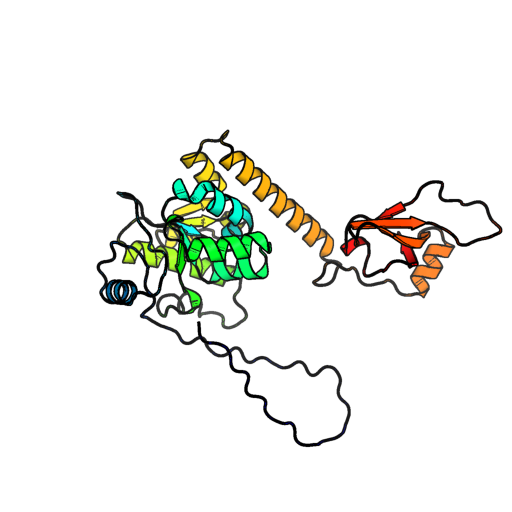A 1 301 ? -24.394 3.044 20.671 1.00 84.75 301 ASN A N 1
ATOM 2287 C CA . ASN A 1 301 ? -24.997 1.724 20.562 1.00 84.75 301 ASN A CA 1
ATOM 2288 C C . ASN A 1 301 ? -26.359 1.702 19.845 1.00 84.75 301 ASN A C 1
ATOM 2290 O O . ASN A 1 301 ? -27.381 1.322 20.407 1.00 84.75 301 ASN A O 1
ATOM 2294 N N . ARG A 1 302 ? -26.371 2.162 18.584 1.00 84.62 302 ARG A N 1
ATOM 2295 C CA . ARG A 1 302 ? -27.549 2.220 17.688 1.00 84.62 302 ARG A CA 1
ATOM 2296 C C . ARG A 1 302 ? -28.696 3.139 18.130 1.00 84.62 302 ARG A C 1
ATOM 2298 O O . ARG A 1 302 ? -29.640 3.286 17.358 1.00 84.62 302 ARG A O 1
ATOM 2305 N N . ALA A 1 303 ? -28.597 3.805 19.278 1.00 83.81 303 ALA A N 1
ATOM 2306 C CA . ALA A 1 303 ? -29.619 4.734 19.737 1.00 83.81 303 ALA A CA 1
ATOM 2307 C C . ALA A 1 303 ? -29.733 5.958 18.811 1.00 83.81 303 ALA A C 1
ATOM 2309 O O . ALA A 1 303 ? -28.740 6.441 18.237 1.00 83.81 303 ALA A O 1
ATOM 2310 N N . ILE A 1 304 ? -30.960 6.451 18.659 1.00 85.44 304 ILE A N 1
ATOM 2311 C CA . ILE A 1 304 ? -31.316 7.622 17.857 1.00 85.44 304 ILE A CA 1
ATOM 2312 C C . ILE A 1 304 ? -31.799 8.772 18.746 1.00 85.44 304 ILE A C 1
ATOM 2314 O O . ILE A 1 304 ? -31.995 8.645 19.953 1.00 85.44 304 ILE A O 1
ATOM 2318 N N . HIS A 1 305 ? -31.939 9.954 18.147 1.00 83.94 305 HIS A N 1
ATOM 2319 C CA . HIS A 1 305 ? -32.395 11.125 18.882 1.00 83.94 305 HIS A CA 1
ATOM 2320 C C . HIS A 1 305 ? -33.798 10.912 19.470 1.00 83.94 305 HIS A C 1
ATOM 2322 O O . HIS A 1 305 ? -34.734 10.620 18.731 1.00 83.94 305 HIS A O 1
ATOM 2328 N N . GLY A 1 306 ? -33.945 11.139 20.778 1.00 82.00 306 GLY A N 1
ATOM 2329 C CA . GLY A 1 306 ? -35.217 11.043 21.495 1.00 82.00 306 GLY A CA 1
ATOM 2330 C C . GLY A 1 306 ? -35.449 9.705 22.197 1.00 82.00 306 GLY A C 1
ATOM 2331 O O . GLY A 1 306 ? -36.382 9.624 23.007 1.00 82.00 306 GLY A O 1
ATOM 2332 N N . ASP A 1 307 ? -34.593 8.711 21.945 1.00 85.94 307 ASP A N 1
ATOM 2333 C CA . ASP A 1 307 ? -34.643 7.408 22.604 1.00 85.94 307 ASP A CA 1
ATOM 2334 C C . ASP A 1 307 ? -34.400 7.530 24.107 1.00 85.94 307 ASP A C 1
ATOM 2336 O O . ASP A 1 307 ? -33.656 8.396 24.582 1.00 85.94 307 ASP A O 1
ATOM 2340 N N . VAL A 1 308 ? -35.036 6.630 24.854 1.00 85.56 308 VAL A N 1
ATOM 2341 C CA . VAL A 1 308 ? -34.734 6.407 26.264 1.00 85.56 308 VAL A CA 1
ATOM 2342 C C . VAL A 1 308 ? -33.638 5.357 26.322 1.00 85.56 308 VAL A C 1
ATOM 2344 O O . VAL A 1 308 ? -33.836 4.230 25.876 1.00 85.56 308 VAL A O 1
ATOM 2347 N N . VAL A 1 309 ? -32.486 5.752 26.842 1.00 88.50 309 VAL A N 1
ATOM 2348 C CA . VAL A 1 309 ? -31.292 4.918 26.932 1.00 88.50 309 VAL A CA 1
ATOM 2349 C C . VAL A 1 309 ? -30.925 4.707 28.392 1.00 88.50 309 VAL A C 1
ATOM 2351 O O . VAL A 1 309 ? -31.251 5.524 29.256 1.00 88.50 309 VAL A O 1
ATOM 2354 N N . VAL A 1 310 ? -30.254 3.594 28.649 1.00 86.31 310 VAL A N 1
ATOM 2355 C CA . VAL A 1 310 ? -29.620 3.299 29.928 1.00 86.31 310 VAL A CA 1
ATOM 2356 C C . VAL A 1 310 ? -28.118 3.352 29.686 1.00 86.31 310 VAL A C 1
ATOM 2358 O O . VAL A 1 310 ? -27.637 2.765 28.716 1.00 86.31 310 VAL A O 1
ATOM 2361 N N . ILE A 1 311 ? -27.418 4.126 30.504 1.00 86.00 311 ILE A N 1
ATOM 2362 C CA . ILE A 1 311 ? -25.969 4.306 30.455 1.00 86.00 311 ILE A CA 1
ATOM 2363 C C . ILE A 1 311 ? -25.352 3.718 31.724 1.00 86.00 311 ILE A C 1
ATOM 2365 O O . ILE A 1 311 ? -25.952 3.782 32.800 1.00 86.00 311 ILE A O 1
ATOM 2369 N N . GLU A 1 312 ? -24.175 3.131 31.551 1.00 83.12 312 GLU A N 1
ATOM 2370 C CA . GLU A 1 312 ? -23.277 2.667 32.610 1.00 83.12 312 GLU A CA 1
ATOM 2371 C C . GLU A 1 312 ? -22.251 3.752 32.939 1.00 83.12 312 GLU A C 1
ATOM 2373 O O . GLU A 1 312 ? -21.796 4.432 31.985 1.00 83.12 312 GLU A O 1
#

Organism: Monosiga brevicollis (NCBI:txid81824)

pLDDT: mean 78.27, std 19.21, range [24.64, 97.44]